Protein AF-A0A917U1Q6-F1 (afdb_monomer_lite)

Secondary structure (DSSP, 8-state):
--------TTS---------TTHHHHHHHHHHHHS-S--SHHHHHHHHHHHHHHHHTT-HHHHHHHHHHHHHHHHS---SSPPPGGGTT--HHHHHHHHHHHHHHHT-HHHHHHHHHHHHHT-S-SSSHHHHHHHHHHHHHHHSSSS--HHHHHHHHHHHHHHHHHT---HHHHHHHHHHHHHTGGGTTSHHHHHHHHHHHHHHH-

InterPro domains:
  IPR011990 Tetratricopeptide-like helical domain superfamily [G3DSA:1.25.40.10] (23-167)
  IPR011990 Tetratricopeptide-like helical domain superfamily [SSF48452] (49-162)
  IPR019734 Tetratricopeptide repeat [PS50005] (93-126)

Sequence (206 aa):
MVKHWGWSANTCAPWSVSWGSAAIPTLAETARATYPATSPKVPVILDLRAAEAYANNRSETDTRRALDNAFDRFSDNRPEHGDPDWSYWINEAQAHAQAGYCYVKLEDWARARDHLRTALRLQADEYTREGALRNALLATTYVQQEQPELDRAIALGDQAVQTLTGQVTSARCIKHVRNLVDTLRPYRRTPAVRRFCQDARDLITT

Structure (mmCIF, N/CA/C/O backbone):
data_AF-A0A917U1Q6-F1
#
_entry.id   AF-A0A917U1Q6-F1
#
loop_
_atom_site.group_PDB
_atom_site.id
_atom_site.type_symbol
_atom_site.label_atom_id
_atom_site.label_alt_id
_atom_site.label_comp_id
_atom_site.label_asym_id
_atom_site.label_entity_id
_atom_site.label_seq_id
_atom_site.pdbx_PDB_ins_code
_atom_site.Cartn_x
_atom_site.Cartn_y
_atom_site.Cartn_z
_atom_site.occupancy
_atom_site.B_iso_or_equiv
_atom_site.auth_seq_id
_atom_site.auth_comp_id
_atom_site.auth_asym_id
_atom_site.auth_atom_id
_atom_site.pdbx_PDB_model_num
ATOM 1 N N . MET A 1 1 ? 38.574 -14.733 -9.948 1.00 29.47 1 MET A N 1
ATOM 2 C CA . MET A 1 1 ? 38.348 -14.921 -8.498 1.00 29.47 1 MET A CA 1
ATOM 3 C C . MET A 1 1 ? 36.990 -14.313 -8.170 1.00 29.47 1 MET A C 1
ATOM 5 O O . MET A 1 1 ? 36.877 -13.106 -8.002 1.00 29.47 1 MET A O 1
ATOM 9 N N . VAL A 1 2 ? 35.940 -15.131 -8.261 1.00 25.39 2 VAL A N 1
ATOM 10 C CA . VAL A 1 2 ? 34.537 -14.710 -8.145 1.00 25.39 2 VAL A CA 1
ATOM 11 C C . VAL A 1 2 ? 34.213 -14.569 -6.660 1.00 25.39 2 VAL A C 1
ATOM 13 O O . VAL A 1 2 ? 34.265 -15.549 -5.921 1.00 25.39 2 VAL A O 1
ATOM 16 N N . LYS A 1 3 ? 33.940 -13.345 -6.198 1.00 23.91 3 LYS A N 1
ATOM 17 C CA . LYS A 1 3 ? 33.444 -13.119 -4.837 1.00 23.91 3 LYS A CA 1
ATOM 18 C C . LYS A 1 3 ? 31.966 -13.504 -4.812 1.00 23.91 3 LYS A C 1
ATOM 20 O O . LYS A 1 3 ? 31.122 -12.741 -5.272 1.00 23.91 3 LYS A O 1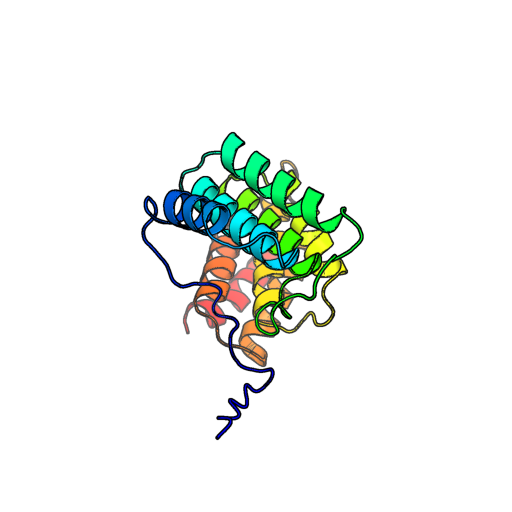
ATOM 25 N N . HIS A 1 4 ? 31.678 -14.700 -4.305 1.00 21.94 4 HIS A N 1
ATOM 26 C CA . HIS A 1 4 ? 30.336 -15.103 -3.903 1.00 21.94 4 HIS A CA 1
ATOM 27 C C . HIS A 1 4 ? 29.860 -14.170 -2.789 1.00 21.94 4 HIS A C 1
ATOM 29 O O . HIS A 1 4 ? 30.324 -14.257 -1.654 1.00 21.94 4 HIS A O 1
ATOM 35 N N . TRP A 1 5 ? 28.938 -13.269 -3.112 1.00 24.38 5 TRP A N 1
ATOM 36 C CA . TRP A 1 5 ? 28.155 -12.582 -2.099 1.00 24.38 5 TRP A CA 1
ATOM 37 C C . TRP A 1 5 ? 26.934 -13.449 -1.801 1.00 24.38 5 TRP A C 1
ATOM 39 O O . TRP A 1 5 ? 25.969 -13.459 -2.560 1.00 24.38 5 TRP A O 1
ATOM 49 N N . GLY A 1 6 ? 27.009 -14.236 -0.730 1.00 22.28 6 GLY A N 1
ATOM 50 C CA . GLY A 1 6 ? 25.857 -14.954 -0.199 1.00 22.28 6 GLY A CA 1
ATOM 51 C C . GLY A 1 6 ? 24.913 -13.969 0.482 1.00 22.28 6 GLY A C 1
ATOM 52 O O . GLY A 1 6 ? 25.152 -13.579 1.621 1.00 22.28 6 GLY A O 1
ATOM 53 N N . TRP A 1 7 ? 23.856 -13.555 -0.214 1.00 25.20 7 TRP A N 1
ATOM 54 C CA . TRP A 1 7 ? 22.758 -12.799 0.385 1.00 25.20 7 TRP A CA 1
ATOM 55 C C . TRP A 1 7 ? 21.682 -13.798 0.810 1.00 25.20 7 TRP A C 1
ATOM 57 O O . TRP A 1 7 ? 21.038 -14.432 -0.022 1.0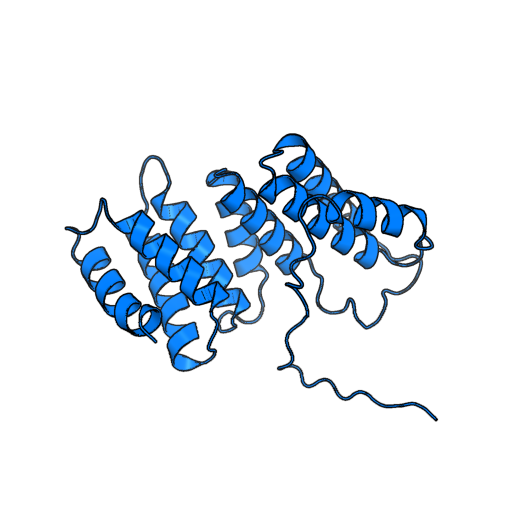0 25.20 7 TRP A O 1
ATOM 67 N N . SER A 1 8 ? 21.537 -13.987 2.123 1.00 23.88 8 SER A N 1
ATOM 68 C CA . SER A 1 8 ? 20.424 -14.741 2.705 1.00 23.88 8 SER A CA 1
ATOM 69 C C . SER A 1 8 ? 19.103 -14.053 2.347 1.00 23.88 8 SER A C 1
ATOM 71 O O . SER A 1 8 ? 19.027 -12.823 2.391 1.00 23.88 8 SER A O 1
ATOM 73 N N . ALA A 1 9 ? 18.057 -14.832 2.061 1.00 31.36 9 ALA A N 1
ATOM 74 C CA . ALA A 1 9 ? 16.698 -14.374 1.743 1.00 31.36 9 ALA A CA 1
ATOM 75 C C . ALA A 1 9 ? 16.044 -13.472 2.823 1.00 31.36 9 ALA A C 1
ATOM 77 O O . ALA A 1 9 ? 14.955 -12.954 2.611 1.00 31.36 9 ALA A O 1
ATOM 78 N N . ASN A 1 10 ? 16.729 -13.237 3.949 1.00 28.98 10 ASN A N 1
ATOM 79 C CA . ASN A 1 10 ? 16.357 -12.311 5.023 1.00 28.98 10 ASN A CA 1
ATOM 80 C C . ASN A 1 10 ? 17.020 -10.920 4.942 1.00 28.98 10 ASN A C 1
ATOM 82 O O . ASN A 1 10 ? 16.910 -10.125 5.877 1.00 28.98 10 ASN A O 1
ATOM 86 N N . THR A 1 11 ? 17.740 -10.603 3.865 1.00 30.22 11 THR A N 1
ATOM 87 C CA . THR A 1 11 ? 18.384 -9.292 3.705 1.00 30.22 11 THR A CA 1
ATOM 88 C C . THR A 1 11 ? 17.474 -8.313 2.968 1.00 30.22 11 THR A C 1
ATOM 90 O O . THR A 1 11 ? 17.068 -8.553 1.836 1.00 30.22 11 THR A O 1
ATOM 93 N N . CYS A 1 12 ? 17.158 -7.198 3.640 1.00 30.69 12 CYS A N 1
ATOM 94 C CA . CYS A 1 12 ? 16.476 -6.025 3.094 1.00 30.69 12 CYS A CA 1
ATOM 95 C C . CYS A 1 12 ? 16.867 -5.767 1.632 1.00 30.69 12 CYS A C 1
ATOM 97 O O . CYS A 1 12 ? 17.991 -5.340 1.359 1.00 30.69 12 CYS A O 1
ATOM 99 N N . ALA A 1 13 ? 15.914 -5.909 0.708 1.00 36.12 13 ALA A N 1
ATOM 100 C CA . ALA A 1 13 ? 16.007 -5.190 -0.553 1.00 36.12 13 ALA A CA 1
ATOM 101 C C . ALA A 1 13 ? 16.132 -3.684 -0.218 1.00 36.12 13 ALA A C 1
ATOM 103 O O . ALA A 1 13 ? 15.380 -3.187 0.627 1.00 36.12 13 ALA A O 1
ATOM 104 N N . PRO A 1 14 ? 17.085 -2.939 -0.803 1.00 36.28 14 PRO A N 1
ATOM 105 C CA . PRO A 1 14 ? 17.369 -1.553 -0.438 1.00 36.28 14 PRO A CA 1
ATOM 106 C C . PRO A 1 14 ? 16.285 -0.620 -0.996 1.00 36.28 14 PRO A C 1
ATOM 108 O O . PRO A 1 14 ? 16.503 0.118 -1.951 1.00 36.28 14 PRO A O 1
ATOM 111 N N . TRP A 1 15 ? 15.073 -0.664 -0.441 1.00 40.47 15 TRP A N 1
ATOM 112 C CA . TRP A 1 15 ? 13.936 0.082 -0.981 1.00 40.47 15 TRP A CA 1
ATOM 113 C C . TRP A 1 15 ? 13.737 1.477 -0.371 1.00 40.47 15 TRP A C 1
ATOM 115 O O . TRP A 1 15 ? 12.828 2.190 -0.801 1.00 40.47 15 TRP A O 1
ATOM 125 N N . SER A 1 16 ? 14.597 1.923 0.551 1.00 38.38 16 SER A N 1
ATOM 126 C CA . SER A 1 16 ? 14.594 3.315 1.019 1.00 38.38 16 SER A CA 1
ATOM 127 C C . SER A 1 16 ? 15.990 3.845 1.344 1.00 38.38 16 SER A C 1
ATOM 129 O O . SER A 1 16 ? 16.375 3.968 2.506 1.00 38.38 16 SER A O 1
ATOM 131 N N . VAL A 1 17 ? 16.727 4.235 0.311 1.00 33.06 17 VAL A N 1
ATOM 132 C CA . VAL A 1 17 ? 17.662 5.348 0.466 1.00 33.06 17 VAL A CA 1
ATOM 133 C C . VAL A 1 17 ? 16.850 6.609 0.161 1.00 33.06 17 VAL A C 1
ATOM 135 O O . VAL A 1 17 ? 16.331 6.769 -0.942 1.00 33.06 17 VAL A O 1
ATOM 138 N N . SER A 1 18 ? 16.639 7.448 1.175 1.00 33.66 18 SER A N 1
ATOM 139 C CA . SER A 1 18 ? 15.991 8.754 1.030 1.00 33.66 18 SER A CA 1
ATOM 140 C C . SER A 1 18 ? 16.948 9.693 0.295 1.00 33.66 18 SER A C 1
ATOM 142 O O . SER A 1 18 ? 17.732 10.393 0.932 1.00 33.66 18 SER A O 1
ATOM 144 N N . TRP A 1 19 ? 16.915 9.697 -1.035 1.00 35.62 19 TRP A N 1
ATOM 145 C CA . TRP A 1 19 ? 17.598 10.719 -1.830 1.00 35.62 19 TRP A CA 1
ATOM 146 C C . TRP A 1 19 ? 16.714 11.974 -1.918 1.00 35.62 19 TRP A C 1
ATOM 148 O O . TRP A 1 19 ? 15.488 11.870 -1.949 1.00 35.62 19 TRP A O 1
ATOM 158 N N . GLY A 1 20 ? 17.324 13.163 -1.907 1.00 29.64 20 GLY A N 1
ATOM 159 C CA . GLY A 1 20 ? 16.616 14.450 -1.870 1.00 29.64 20 GLY A CA 1
ATOM 160 C C . GLY A 1 20 ? 15.561 14.615 -2.977 1.00 29.64 20 GLY A C 1
ATOM 161 O O . GLY A 1 20 ? 15.758 14.195 -4.117 1.00 29.64 20 GLY A O 1
ATOM 162 N N . SER A 1 21 ? 14.445 15.260 -2.633 1.00 43.84 21 SER A N 1
ATOM 163 C CA . SER A 1 21 ? 13.172 15.308 -3.376 1.00 43.84 21 SER A CA 1
ATOM 164 C C . SER A 1 21 ? 13.218 15.920 -4.784 1.00 43.84 21 SER A C 1
ATOM 166 O O . SER A 1 21 ? 12.318 15.654 -5.576 1.00 43.84 21 SER A O 1
ATOM 168 N N . ALA A 1 22 ? 14.253 16.693 -5.127 1.00 42.81 22 ALA A N 1
ATOM 169 C CA . ALA A 1 22 ? 14.431 17.263 -6.468 1.00 42.81 22 ALA A CA 1
ATOM 170 C C . ALA A 1 22 ? 15.372 16.442 -7.369 1.00 42.81 22 ALA A C 1
ATOM 172 O O . ALA A 1 22 ? 15.319 16.571 -8.585 1.00 42.81 22 ALA A O 1
ATOM 173 N N . ALA A 1 23 ? 16.223 15.583 -6.795 1.00 45.62 23 ALA A N 1
ATOM 174 C CA . ALA A 1 23 ? 17.249 14.860 -7.549 1.00 45.62 23 ALA A CA 1
ATOM 175 C C . ALA A 1 23 ? 16.742 13.538 -8.152 1.00 45.62 23 ALA A C 1
ATOM 177 O O . ALA A 1 23 ? 17.320 13.049 -9.118 1.00 45.62 23 ALA A O 1
ATOM 178 N N . ILE A 1 24 ? 15.670 12.946 -7.606 1.00 52.66 24 ILE A N 1
ATOM 179 C CA . ILE A 1 24 ? 15.182 11.624 -8.036 1.00 52.66 24 ILE A CA 1
ATOM 180 C C . ILE A 1 24 ? 14.502 11.630 -9.411 1.00 52.66 24 ILE A C 1
ATOM 182 O O . ILE A 1 24 ? 14.832 10.732 -10.184 1.00 52.66 24 ILE A O 1
ATOM 186 N N . PRO A 1 25 ? 13.601 12.576 -9.759 1.00 54.06 25 PRO A N 1
ATOM 187 C CA . PRO A 1 25 ? 13.007 12.596 -11.096 1.00 54.06 25 PRO A CA 1
ATOM 188 C C . PRO A 1 25 ? 14.100 12.677 -12.161 1.00 54.06 25 PRO A C 1
ATOM 190 O O . PRO A 1 25 ? 14.181 11.813 -13.025 1.00 54.06 25 PRO A O 1
ATOM 193 N N . THR A 1 26 ? 15.047 13.603 -11.983 1.00 60.75 26 THR A N 1
ATOM 194 C CA . THR A 1 26 ? 16.165 13.813 -12.906 1.00 60.75 26 THR A CA 1
ATOM 195 C C . THR A 1 26 ? 17.120 12.623 -12.949 1.00 60.75 26 THR A C 1
ATOM 197 O O . THR A 1 26 ? 17.550 12.242 -14.030 1.00 60.75 26 THR A O 1
ATOM 200 N N . LEU A 1 27 ? 17.447 11.985 -11.818 1.00 60.44 27 LEU A N 1
ATOM 201 C CA . LEU A 1 27 ? 18.303 10.791 -11.799 1.00 60.44 27 LEU A CA 1
ATOM 202 C C . LEU A 1 27 ? 17.616 9.592 -12.461 1.00 60.44 27 LEU A C 1
ATOM 204 O O . LEU A 1 27 ? 18.267 8.859 -13.197 1.00 60.44 27 LEU A O 1
ATOM 208 N N . ALA A 1 28 ? 16.320 9.384 -12.219 1.00 60.81 28 ALA A N 1
ATOM 209 C CA . ALA A 1 28 ? 15.561 8.305 -12.841 1.00 60.81 28 ALA A CA 1
ATOM 210 C C . ALA A 1 28 ? 15.398 8.542 -14.349 1.00 60.81 28 ALA A C 1
ATOM 212 O O . ALA A 1 28 ? 15.598 7.618 -15.129 1.00 60.81 28 ALA A O 1
ATOM 213 N N . GLU A 1 29 ? 15.093 9.771 -14.763 1.00 65.19 29 GLU A N 1
ATOM 214 C CA . GLU A 1 29 ? 15.034 10.191 -16.168 1.00 65.19 29 GLU A CA 1
ATOM 215 C C . GLU A 1 29 ? 16.400 10.037 -16.855 1.00 65.19 29 GLU A C 1
ATOM 217 O O . GLU A 1 29 ? 16.489 9.455 -17.935 1.00 65.19 29 GLU A O 1
ATOM 222 N N . THR A 1 30 ? 17.484 10.458 -16.195 1.00 61.94 30 THR A N 1
ATOM 223 C CA . THR A 1 30 ? 18.858 10.304 -16.702 1.00 61.94 30 THR A CA 1
ATOM 224 C C . THR A 1 30 ? 19.246 8.831 -16.789 1.00 61.94 30 THR A C 1
ATOM 226 O O . THR A 1 30 ? 19.780 8.393 -17.799 1.00 61.94 30 THR A O 1
ATOM 229 N N . ALA A 1 31 ? 18.942 8.025 -15.768 1.00 63.03 31 ALA A N 1
ATOM 230 C CA . ALA A 1 31 ? 19.225 6.594 -15.782 1.00 63.03 31 ALA A CA 1
ATOM 231 C C . ALA A 1 31 ? 18.485 5.881 -16.921 1.00 63.03 31 ALA A C 1
ATOM 233 O O . ALA A 1 31 ? 19.075 5.012 -17.553 1.00 63.03 31 ALA A O 1
ATOM 234 N N . ARG A 1 32 ? 17.245 6.278 -17.244 1.00 64.31 32 ARG A N 1
ATOM 235 C CA . ARG A 1 32 ? 16.526 5.753 -18.420 1.00 64.31 32 ARG A CA 1
ATOM 236 C C . ARG A 1 32 ? 17.218 6.096 -19.731 1.00 64.31 32 ARG A C 1
ATOM 238 O O . ARG A 1 32 ? 17.237 5.258 -20.621 1.00 64.31 32 ARG A O 1
ATOM 245 N N . ALA A 1 33 ? 17.748 7.313 -19.855 1.00 62.47 33 ALA A N 1
ATOM 246 C CA . ALA A 1 33 ? 18.412 7.766 -21.074 1.00 62.47 33 ALA A CA 1
ATOM 247 C C . ALA A 1 33 ? 19.738 7.029 -21.331 1.00 62.47 33 ALA A C 1
ATOM 249 O O . ALA A 1 33 ? 20.143 6.884 -22.482 1.00 62.47 33 ALA A O 1
ATOM 250 N N . THR A 1 34 ? 20.404 6.562 -20.271 1.00 58.38 34 THR A N 1
ATOM 251 C CA . THR A 1 34 ? 21.757 5.988 -20.355 1.00 58.38 34 THR A CA 1
ATOM 252 C C . THR A 1 34 ? 21.793 4.466 -20.209 1.00 58.38 34 THR A C 1
ATOM 254 O O . THR A 1 34 ? 22.810 3.857 -20.542 1.00 58.38 34 THR A O 1
ATOM 257 N N . TYR A 1 35 ? 20.732 3.824 -19.706 1.00 58.28 35 TYR A N 1
ATOM 258 C CA . TYR A 1 35 ? 20.711 2.365 -19.607 1.00 58.28 35 TYR A CA 1
ATOM 259 C C . TYR A 1 35 ? 20.428 1.762 -20.989 1.00 58.28 35 TYR A C 1
ATOM 261 O O . TYR A 1 35 ? 19.392 2.079 -21.579 1.00 58.28 35 TYR A O 1
ATOM 269 N N . PRO A 1 36 ? 21.305 0.894 -21.526 1.00 53.38 36 PRO A N 1
ATOM 270 C CA . PRO A 1 36 ? 20.994 0.177 -22.754 1.00 53.38 36 PRO A CA 1
ATOM 271 C C . PRO A 1 36 ? 19.682 -0.597 -22.565 1.00 53.38 36 PRO A C 1
ATOM 273 O O . PRO A 1 36 ? 19.405 -1.092 -21.469 1.00 53.38 36 PRO A O 1
ATOM 276 N N . ALA A 1 37 ? 18.866 -0.654 -23.623 1.00 54.88 37 ALA A N 1
ATOM 277 C CA . ALA A 1 37 ? 17.496 -1.184 -23.680 1.00 54.88 37 ALA A CA 1
ATOM 278 C C . ALA A 1 37 ? 17.383 -2.712 -23.438 1.00 54.88 37 ALA A C 1
ATOM 280 O O . ALA A 1 37 ? 16.622 -3.412 -24.091 1.00 54.88 37 ALA A O 1
ATOM 281 N N . THR A 1 38 ? 18.179 -3.252 -22.520 1.00 60.12 38 THR A N 1
ATOM 282 C CA . THR A 1 38 ? 18.539 -4.669 -22.421 1.00 60.12 38 THR A CA 1
ATOM 283 C C . THR A 1 38 ? 17.776 -5.408 -21.313 1.00 60.12 38 THR A C 1
ATOM 285 O O . THR A 1 38 ? 17.878 -6.623 -21.235 1.00 60.12 38 THR A O 1
ATOM 288 N N . SER A 1 39 ? 16.987 -4.728 -20.468 1.00 69.12 39 SER A N 1
ATOM 289 C CA . SER A 1 39 ? 16.167 -5.379 -19.426 1.00 69.12 39 SER A CA 1
ATOM 290 C C . SER A 1 39 ? 14.792 -4.725 -19.270 1.00 69.12 39 SER A C 1
ATOM 292 O O . SER A 1 39 ? 14.738 -3.509 -19.075 1.00 69.12 39 SER A O 1
ATOM 294 N N . PRO A 1 40 ? 13.688 -5.498 -19.283 1.00 74.75 40 PRO A N 1
ATOM 295 C CA . PRO A 1 40 ? 12.346 -4.970 -19.032 1.00 74.75 40 PRO A CA 1
ATOM 296 C C . PRO A 1 40 ? 12.121 -4.526 -17.577 1.00 74.75 40 PRO A C 1
ATOM 298 O O . PRO A 1 40 ? 11.388 -3.564 -17.339 1.00 74.75 40 PRO A O 1
ATOM 301 N N . LYS A 1 41 ? 12.774 -5.153 -16.586 1.00 84.19 41 LYS A N 1
ATOM 302 C CA . LYS A 1 41 ? 12.576 -4.810 -15.164 1.00 84.19 41 LYS A CA 1
ATOM 303 C C . LYS A 1 41 ? 13.228 -3.501 -14.731 1.00 84.19 41 LYS A C 1
ATOM 305 O O . LYS A 1 41 ? 12.710 -2.835 -13.834 1.00 84.19 41 LYS A O 1
ATOM 310 N N . VAL A 1 42 ? 14.352 -3.105 -15.327 1.00 85.94 42 VAL A N 1
ATOM 311 C CA . VAL A 1 42 ? 15.058 -1.878 -14.909 1.00 85.94 42 VAL A CA 1
ATOM 312 C C . VAL A 1 42 ? 14.217 -0.615 -15.158 1.00 85.94 42 VAL A C 1
ATOM 314 O O . VAL A 1 42 ? 14.025 0.146 -14.206 1.00 85.94 42 VAL A O 1
ATOM 317 N N . PRO A 1 43 ? 13.648 -0.385 -16.358 1.00 86.38 43 PRO A N 1
ATOM 318 C CA . PRO A 1 43 ? 12.776 0.759 -16.605 1.00 86.38 43 PRO A CA 1
ATOM 319 C C . PRO A 1 43 ? 11.555 0.792 -15.683 1.00 86.38 43 PRO A C 1
ATOM 321 O O . PRO A 1 43 ? 11.241 1.854 -15.156 1.00 86.38 43 PRO A O 1
ATOM 324 N N . VAL A 1 44 ? 10.938 -0.363 -15.396 1.00 89.88 44 VAL A N 1
ATOM 325 C CA . VAL A 1 44 ? 9.840 -0.473 -14.419 1.00 89.88 44 VAL A CA 1
ATOM 326 C C . VAL A 1 44 ? 10.264 0.067 -13.055 1.00 89.88 44 VAL A C 1
ATOM 328 O O . VAL A 1 44 ? 9.572 0.896 -12.469 1.00 89.88 44 VAL A O 1
ATOM 331 N N . ILE A 1 45 ? 11.419 -0.362 -12.541 1.00 90.00 45 ILE A N 1
ATOM 332 C CA . ILE A 1 45 ? 11.922 0.106 -11.242 1.00 90.00 45 ILE A CA 1
ATOM 333 C C . ILE A 1 45 ? 12.122 1.626 -11.262 1.00 90.00 45 ILE A C 1
ATOM 335 O O . ILE A 1 45 ? 11.757 2.302 -10.301 1.00 90.00 45 ILE A O 1
ATOM 339 N N . LEU A 1 46 ? 12.662 2.181 -12.350 1.00 90.38 46 LEU A N 1
ATOM 340 C CA . LEU A 1 46 ? 12.869 3.626 -12.494 1.00 90.38 46 LEU A CA 1
ATOM 341 C C . LEU A 1 46 ? 11.546 4.405 -12.592 1.00 90.38 46 LEU A C 1
ATOM 343 O O . LEU A 1 46 ? 11.433 5.484 -12.009 1.00 90.38 46 LEU A O 1
ATOM 347 N N . ASP A 1 47 ? 10.543 3.874 -13.291 1.00 92.75 47 ASP A N 1
ATOM 348 C CA . ASP A 1 47 ? 9.176 4.408 -13.353 1.00 92.75 47 ASP A CA 1
ATOM 349 C C . ASP A 1 47 ? 8.512 4.442 -11.977 1.00 92.75 47 ASP A C 1
ATOM 351 O O . ASP A 1 47 ? 8.053 5.494 -11.527 1.00 92.75 47 ASP A O 1
ATOM 355 N N . LEU A 1 48 ? 8.598 3.347 -11.232 1.00 94.25 48 LEU A N 1
ATOM 356 C CA . LEU A 1 48 ? 8.075 3.251 -9.874 1.00 94.25 48 LEU A CA 1
ATOM 357 C C . LEU A 1 48 ? 8.755 4.220 -8.886 1.00 94.25 48 LEU A C 1
ATOM 359 O O . LEU A 1 48 ? 8.102 4.752 -7.982 1.00 94.25 48 LEU A O 1
ATOM 363 N N . ARG A 1 49 ? 10.059 4.484 -9.048 1.00 94.06 49 ARG A N 1
ATOM 364 C CA . ARG A 1 49 ? 10.783 5.473 -8.225 1.00 94.06 49 ARG A CA 1
ATOM 365 C C . ARG A 1 49 ? 10.444 6.910 -8.596 1.00 94.06 49 ARG A C 1
ATOM 367 O O . ARG A 1 49 ? 10.284 7.731 -7.693 1.00 94.06 49 ARG A O 1
ATOM 374 N N . ALA A 1 50 ? 10.294 7.204 -9.885 1.00 93.62 50 ALA A N 1
ATOM 375 C CA . ALA A 1 50 ? 9.830 8.510 -10.342 1.00 93.62 50 ALA A CA 1
ATOM 376 C C . ALA A 1 50 ? 8.411 8.796 -9.825 1.00 93.62 50 ALA A C 1
ATOM 378 O O . ALA A 1 50 ? 8.182 9.848 -9.230 1.00 93.62 50 ALA A O 1
ATOM 379 N N . ALA A 1 51 ? 7.496 7.826 -9.933 1.00 96.62 51 ALA A N 1
ATOM 380 C CA . ALA A 1 51 ? 6.134 7.932 -9.413 1.00 96.62 51 ALA A CA 1
ATOM 381 C C . ALA A 1 51 ? 6.101 8.300 -7.922 1.00 96.62 51 ALA A C 1
ATOM 383 O O . ALA A 1 51 ? 5.346 9.189 -7.519 1.00 96.62 51 ALA A O 1
ATOM 384 N N . GLU A 1 52 ? 6.956 7.669 -7.109 1.00 95.31 52 GLU A N 1
ATOM 385 C CA . GLU A 1 52 ? 7.059 7.980 -5.681 1.00 95.31 52 GLU A CA 1
ATOM 386 C C . GLU A 1 52 ? 7.562 9.401 -5.423 1.00 95.31 52 GLU A C 1
ATOM 388 O O . GLU A 1 52 ? 7.060 10.077 -4.521 1.00 95.31 52 GLU A O 1
ATOM 393 N N . ALA A 1 53 ? 8.556 9.846 -6.193 1.00 93.44 53 ALA A N 1
ATOM 394 C CA . ALA A 1 53 ? 9.100 11.193 -6.088 1.00 93.44 53 ALA A CA 1
ATOM 395 C C . ALA A 1 53 ? 8.043 12.247 -6.450 1.00 93.44 53 ALA A C 1
ATOM 397 O O . ALA A 1 53 ? 7.845 13.193 -5.689 1.00 93.44 53 ALA A O 1
ATOM 398 N N . TYR A 1 54 ? 7.301 12.045 -7.541 1.00 95.38 54 TYR A N 1
ATOM 399 C CA . TYR A 1 54 ? 6.181 12.912 -7.908 1.00 95.38 54 TYR A CA 1
ATOM 400 C C . TYR A 1 54 ? 5.075 12.905 -6.843 1.00 95.38 54 TYR A C 1
ATOM 402 O O . TYR A 1 54 ? 4.565 13.969 -6.491 1.00 95.38 54 TYR A O 1
ATOM 410 N N . ALA A 1 55 ? 4.778 11.745 -6.244 1.00 95.81 55 ALA A N 1
ATOM 411 C CA . ALA A 1 55 ? 3.754 11.627 -5.207 1.00 95.81 55 ALA A CA 1
ATOM 412 C C . ALA A 1 55 ? 4.158 12.365 -3.921 1.00 95.81 55 ALA A C 1
ATOM 414 O O . ALA A 1 55 ? 3.323 13.010 -3.288 1.00 95.81 55 ALA A O 1
ATOM 415 N N . ASN A 1 56 ? 5.447 12.336 -3.556 1.00 93.94 56 ASN A N 1
ATOM 416 C CA . ASN A 1 56 ? 5.982 13.148 -2.454 1.00 93.94 56 ASN A CA 1
ATOM 417 C C . ASN A 1 56 ? 5.791 14.653 -2.698 1.00 93.94 56 ASN A C 1
ATOM 419 O O . ASN A 1 56 ? 5.575 15.397 -1.745 1.00 93.94 56 ASN A O 1
ATOM 423 N N . ASN A 1 57 ? 5.837 15.083 -3.961 1.00 93.75 57 ASN A N 1
ATOM 424 C CA . ASN A 1 57 ? 5.633 16.470 -4.377 1.00 93.75 57 ASN A CA 1
ATOM 425 C C . ASN A 1 57 ? 4.161 16.786 -4.712 1.00 93.75 57 ASN A C 1
ATOM 427 O O . ASN A 1 57 ? 3.881 17.860 -5.236 1.00 93.75 57 ASN A O 1
ATOM 431 N N . ARG A 1 58 ? 3.225 15.865 -4.428 1.00 95.25 58 ARG A N 1
ATOM 432 C CA . ARG A 1 58 ? 1.786 15.984 -4.728 1.00 95.25 58 ARG A CA 1
ATOM 433 C C . ARG A 1 58 ? 1.460 16.218 -6.218 1.00 95.25 58 ARG A C 1
ATOM 435 O O . ARG A 1 58 ? 0.392 16.734 -6.532 1.00 95.25 58 ARG A O 1
ATOM 442 N N . SER A 1 59 ? 2.340 15.817 -7.143 1.00 96.25 59 SER A N 1
ATOM 443 C CA . SER A 1 59 ? 2.064 15.899 -8.587 1.00 96.25 59 SER A CA 1
ATOM 444 C C . SER A 1 59 ? 1.286 14.671 -9.066 1.00 96.25 59 SER A C 1
ATOM 446 O O . SER A 1 59 ? 1.871 13.660 -9.455 1.00 96.25 59 SER A O 1
ATOM 448 N N . GLU A 1 60 ? -0.046 14.749 -9.040 1.00 96.00 60 GLU A N 1
ATOM 449 C CA . GLU A 1 60 ? -0.928 13.634 -9.422 1.00 96.00 60 GLU A CA 1
ATOM 450 C C . GLU A 1 60 ? -0.712 13.182 -10.874 1.00 96.00 60 GLU A C 1
ATOM 452 O O . GLU A 1 60 ? -0.555 11.988 -11.144 1.00 96.00 60 GLU A O 1
ATOM 457 N N . THR A 1 61 ? -0.656 14.130 -11.814 1.00 97.12 61 THR A N 1
ATOM 458 C CA . THR A 1 61 ? -0.507 13.834 -13.246 1.00 97.12 61 THR A CA 1
ATOM 459 C C . THR A 1 61 ? 0.801 13.108 -13.545 1.00 97.12 61 THR A C 1
ATOM 461 O O . THR A 1 61 ? 0.798 12.139 -14.306 1.00 97.12 61 THR A O 1
ATOM 464 N N . ASP A 1 62 ? 1.910 13.546 -12.944 1.00 96.19 62 ASP A N 1
ATOM 465 C CA . ASP A 1 62 ? 3.220 12.935 -13.177 1.00 96.19 62 ASP A CA 1
ATOM 466 C C . ASP A 1 62 ? 3.343 11.582 -12.477 1.00 96.19 62 ASP A C 1
ATOM 468 O O . ASP A 1 62 ? 3.880 10.641 -13.063 1.00 96.19 62 ASP A O 1
ATOM 472 N N . THR A 1 63 ? 2.788 11.447 -11.264 1.00 97.94 63 THR A N 1
ATOM 473 C CA . THR A 1 63 ? 2.696 10.151 -10.582 1.00 97.94 63 THR A CA 1
ATOM 474 C C . THR A 1 63 ? 1.940 9.148 -11.435 1.00 97.94 63 THR A C 1
ATOM 476 O O . THR A 1 63 ? 2.467 8.069 -11.691 1.00 97.94 63 THR A O 1
ATOM 479 N N . ARG A 1 64 ? 0.737 9.498 -11.906 1.00 97.44 64 ARG A N 1
ATOM 480 C CA . ARG A 1 64 ? -0.075 8.599 -12.731 1.00 97.44 64 ARG A CA 1
ATOM 481 C C . ARG A 1 64 ? 0.657 8.213 -14.011 1.00 97.44 64 ARG A C 1
ATOM 483 O O . ARG A 1 64 ? 0.796 7.030 -14.273 1.00 97.44 64 ARG A O 1
ATOM 490 N N . ARG A 1 65 ? 1.214 9.185 -14.741 1.00 97.38 65 ARG A N 1
ATOM 491 C CA . ARG A 1 65 ? 1.962 8.914 -15.979 1.00 97.38 65 ARG A CA 1
ATOM 492 C C . ARG A 1 65 ? 3.129 7.950 -15.749 1.00 97.38 65 ARG A C 1
ATOM 494 O O . ARG A 1 65 ? 3.355 7.056 -16.554 1.00 97.38 65 ARG A O 1
ATOM 501 N N . ALA A 1 66 ? 3.879 8.125 -14.661 1.00 95.75 66 ALA A N 1
ATOM 502 C CA . ALA A 1 66 ? 4.977 7.224 -14.323 1.00 95.75 66 ALA A CA 1
ATOM 503 C C . ALA A 1 66 ? 4.486 5.820 -13.921 1.00 95.75 66 ALA A C 1
ATOM 505 O O . ALA A 1 66 ? 5.130 4.835 -14.268 1.00 95.75 66 ALA A O 1
ATOM 506 N N . LEU A 1 67 ? 3.351 5.709 -13.222 1.00 96.94 67 LEU A N 1
ATOM 507 C CA . LEU A 1 67 ? 2.748 4.414 -12.898 1.00 96.94 67 LEU A CA 1
ATOM 508 C C . LEU A 1 67 ? 2.225 3.700 -14.149 1.00 96.94 67 LEU A C 1
ATOM 510 O O . LEU A 1 67 ? 2.537 2.526 -14.319 1.00 96.94 67 LEU A O 1
ATOM 514 N N . ASP A 1 68 ? 1.513 4.400 -15.032 1.00 95.62 68 ASP A N 1
ATOM 515 C CA . ASP A 1 68 ? 1.004 3.850 -16.296 1.00 95.62 68 ASP A CA 1
ATOM 516 C C . ASP A 1 68 ? 2.165 3.275 -17.124 1.00 95.62 68 ASP A C 1
ATOM 518 O O . ASP A 1 68 ? 2.157 2.097 -17.473 1.00 95.62 68 ASP A O 1
ATOM 522 N N . ASN A 1 69 ? 3.252 4.043 -17.282 1.00 93.31 69 ASN A N 1
ATOM 523 C CA . ASN A 1 69 ? 4.471 3.569 -17.942 1.00 93.31 69 ASN A CA 1
ATOM 524 C C . ASN A 1 69 ? 5.060 2.302 -17.293 1.00 93.31 69 ASN A C 1
ATOM 526 O O . ASN A 1 69 ? 5.563 1.431 -18.000 1.00 93.31 69 ASN A O 1
ATOM 530 N N . ALA A 1 70 ? 5.047 2.187 -15.958 1.00 92.69 70 ALA A N 1
ATOM 531 C CA . ALA A 1 70 ? 5.526 0.979 -15.282 1.00 92.69 70 ALA A CA 1
ATOM 532 C C . ALA A 1 70 ? 4.637 -0.238 -15.584 1.00 92.69 70 ALA A C 1
ATOM 534 O O . ALA A 1 70 ? 5.166 -1.327 -15.804 1.00 92.69 70 ALA A O 1
ATOM 535 N N . PHE A 1 71 ? 3.311 -0.072 -15.577 1.00 92.94 71 PHE A N 1
ATOM 536 C CA . PHE A 1 71 ? 2.360 -1.164 -15.810 1.00 92.94 71 PHE A CA 1
ATOM 537 C C . PHE A 1 71 ? 2.298 -1.602 -17.279 1.00 92.94 71 PHE A C 1
ATOM 539 O O . PHE A 1 71 ? 2.242 -2.805 -17.544 1.00 92.94 71 PHE A O 1
ATOM 546 N N . ASP A 1 72 ? 2.406 -0.674 -18.229 1.00 90.06 72 ASP A N 1
ATOM 547 C CA . ASP A 1 72 ? 2.471 -0.999 -19.660 1.00 90.06 72 ASP A CA 1
ATOM 548 C C . ASP A 1 72 ? 3.670 -1.912 -19.959 1.00 90.06 72 ASP A C 1
ATOM 550 O O . ASP A 1 72 ? 3.547 -2.927 -20.643 1.00 90.06 72 ASP A O 1
ATOM 554 N N . ARG A 1 73 ? 4.816 -1.641 -19.325 1.00 85.12 73 ARG A N 1
ATOM 555 C CA . ARG A 1 73 ? 6.038 -2.451 -19.464 1.00 85.12 73 ARG A CA 1
ATOM 556 C C . ARG A 1 73 ? 5.942 -3.853 -18.864 1.00 85.12 73 ARG A C 1
ATOM 558 O O . ARG A 1 73 ? 6.720 -4.717 -19.255 1.00 85.12 73 ARG A O 1
ATOM 565 N N . PHE A 1 74 ? 5.032 -4.094 -17.917 1.00 76.69 74 PHE A N 1
ATOM 566 C CA . PHE A 1 74 ? 4.731 -5.459 -17.468 1.00 76.69 74 PHE A CA 1
ATOM 567 C C . PHE A 1 74 ? 3.871 -6.223 -18.477 1.00 76.69 74 PHE A C 1
ATOM 569 O O . PHE A 1 74 ? 3.954 -7.447 -18.532 1.00 76.69 74 PHE A O 1
ATOM 576 N N . SER A 1 75 ? 3.050 -5.510 -19.251 1.00 70.25 75 SER A N 1
ATOM 577 C CA . SER A 1 75 ? 2.128 -6.094 -20.231 1.00 70.25 75 SER A CA 1
ATOM 578 C C . SER A 1 75 ? 2.829 -6.472 -21.540 1.00 70.25 75 SER A C 1
ATOM 580 O O . SER A 1 75 ? 2.374 -7.379 -22.243 1.00 70.25 75 SER A O 1
ATOM 582 N N . ASP A 1 76 ? 3.960 -5.826 -21.842 1.00 66.81 76 ASP A N 1
ATOM 583 C CA . ASP A 1 76 ? 4.830 -6.176 -22.962 1.00 66.81 76 ASP A CA 1
ATOM 584 C C . ASP A 1 76 ? 5.518 -7.530 -22.720 1.00 66.81 76 ASP A C 1
ATOM 586 O O . ASP A 1 76 ? 6.589 -7.667 -22.122 1.00 66.81 76 ASP A O 1
ATOM 590 N N . ASN A 1 77 ? 4.856 -8.579 -23.206 1.00 53.44 77 ASN A N 1
ATOM 591 C CA . ASN A 1 77 ? 5.347 -9.946 -23.198 1.00 53.44 77 ASN A CA 1
ATOM 592 C C . ASN A 1 77 ? 6.554 -10.083 -24.128 1.00 53.44 77 ASN A C 1
ATOM 594 O O . ASN A 1 77 ? 6.378 -10.360 -25.315 1.00 53.44 77 ASN A O 1
ATOM 598 N N . ARG A 1 78 ? 7.760 -9.958 -23.558 1.00 54.41 78 ARG A N 1
ATOM 599 C CA . ARG A 1 78 ? 8.927 -10.848 -23.749 1.00 54.41 78 ARG A CA 1
ATOM 600 C C . ARG A 1 78 ? 10.225 -10.047 -23.602 1.00 54.41 78 ARG A C 1
ATOM 602 O O . ARG A 1 78 ? 10.485 -9.160 -24.410 1.00 54.41 78 ARG A O 1
ATOM 609 N N . PRO A 1 79 ? 11.085 -10.383 -22.627 1.00 54.25 79 PRO A N 1
ATOM 610 C CA . PRO A 1 79 ? 12.443 -9.871 -22.629 1.00 54.25 79 PRO A CA 1
ATOM 611 C C . PRO A 1 79 ? 13.132 -10.365 -23.907 1.00 54.25 79 PRO A C 1
ATOM 613 O O . PRO A 1 79 ? 13.262 -11.574 -24.107 1.00 54.25 79 PRO A O 1
ATOM 616 N N . GLU A 1 80 ? 13.575 -9.458 -24.779 1.00 53.72 80 GLU A N 1
ATOM 617 C CA . GLU A 1 80 ? 14.519 -9.828 -25.841 1.00 53.72 80 GLU A CA 1
ATOM 618 C C . GLU A 1 80 ? 15.828 -10.344 -25.214 1.00 53.72 80 GLU A C 1
ATOM 620 O O . GLU A 1 80 ? 16.459 -11.259 -25.746 1.00 53.72 80 GLU A O 1
ATOM 625 N N . HIS A 1 81 ? 16.178 -9.830 -24.025 1.00 59.03 81 HIS A N 1
ATOM 626 C CA . HIS A 1 81 ? 17.349 -10.180 -23.219 1.00 59.03 81 HIS A CA 1
ATOM 627 C C . HIS A 1 81 ? 17.000 -10.289 -21.720 1.00 59.03 81 HIS A C 1
ATOM 629 O O . HIS A 1 81 ? 16.027 -9.700 -21.256 1.00 59.03 81 HIS A O 1
ATOM 635 N N . GLY A 1 82 ? 17.769 -11.087 -20.970 1.00 65.19 82 GLY A N 1
ATOM 636 C CA . GLY A 1 82 ? 17.482 -11.423 -19.570 1.00 65.19 82 GLY A CA 1
ATOM 637 C C . GLY A 1 82 ? 17.638 -10.253 -18.592 1.00 65.19 82 GLY A C 1
ATOM 638 O O . GLY A 1 82 ? 18.490 -9.383 -18.761 1.00 65.19 82 GLY A O 1
ATOM 639 N N . ASP A 1 83 ? 16.825 -10.261 -17.537 1.00 75.12 83 ASP A N 1
ATOM 640 C CA . ASP A 1 83 ? 16.901 -9.279 -16.460 1.00 75.12 83 ASP A CA 1
ATOM 641 C C . ASP A 1 83 ? 18.159 -9.464 -15.589 1.00 75.12 83 ASP A C 1
ATOM 643 O O . ASP A 1 83 ? 18.566 -10.601 -15.341 1.00 75.12 83 ASP A O 1
ATOM 647 N N . PRO A 1 84 ? 18.762 -8.382 -15.057 1.00 80.69 84 PRO A N 1
ATOM 648 C CA . PRO A 1 84 ? 19.863 -8.496 -14.111 1.00 80.69 84 PRO A CA 1
ATOM 649 C C . PRO A 1 84 ? 19.437 -9.257 -12.856 1.00 80.69 84 PRO A C 1
ATOM 651 O O . PRO A 1 84 ? 18.363 -8.980 -12.316 1.00 80.69 84 PRO A O 1
ATOM 654 N N . ASP A 1 85 ? 20.314 -10.110 -12.319 1.00 78.94 85 ASP A N 1
ATOM 655 C CA . ASP A 1 85 ? 20.019 -10.928 -11.132 1.00 78.94 85 ASP A CA 1
ATOM 656 C C . ASP A 1 85 ? 19.473 -10.103 -9.967 1.00 78.94 85 ASP A C 1
ATOM 658 O O . ASP A 1 85 ? 18.510 -10.499 -9.323 1.00 78.94 85 ASP A O 1
ATOM 662 N N . TRP A 1 86 ? 20.022 -8.908 -9.724 1.00 83.81 86 TRP A N 1
ATOM 663 C CA . TRP A 1 86 ? 19.597 -8.032 -8.628 1.00 83.81 86 TRP A CA 1
ATOM 664 C C . TRP A 1 86 ? 18.137 -7.559 -8.736 1.00 83.81 86 TRP A C 1
ATOM 666 O O . TRP A 1 86 ? 17.578 -7.092 -7.745 1.00 83.81 86 TRP A O 1
ATOM 676 N N . SER A 1 87 ? 17.510 -7.669 -9.910 1.00 84.19 87 SER A N 1
ATOM 677 C CA . SER A 1 87 ? 16.114 -7.285 -10.153 1.00 84.19 87 SER A CA 1
ATOM 678 C C . SER A 1 87 ? 15.114 -8.414 -9.858 1.00 84.19 87 SER A C 1
ATOM 680 O O . SER A 1 87 ? 13.917 -8.263 -10.100 1.00 84.19 87 SER A O 1
ATOM 682 N N . TYR A 1 88 ? 15.562 -9.542 -9.293 1.00 81.69 88 TYR A N 1
ATOM 683 C CA . TYR A 1 88 ? 14.702 -10.688 -8.966 1.00 81.69 88 TYR A CA 1
ATOM 684 C C . TYR A 1 88 ? 13.459 -10.317 -8.137 1.00 81.69 88 TYR A C 1
ATOM 686 O O . TYR A 1 88 ? 12.410 -10.941 -8.282 1.00 81.69 88 TYR A O 1
ATOM 694 N N . TRP A 1 89 ? 13.565 -9.292 -7.286 1.00 83.69 89 TRP A N 1
ATOM 695 C CA . TRP A 1 89 ? 12.516 -8.882 -6.356 1.00 83.69 89 TRP A CA 1
ATOM 696 C C . TRP A 1 89 ? 11.362 -8.121 -7.016 1.00 83.69 89 TRP A C 1
ATOM 698 O O . TRP A 1 89 ? 10.268 -8.113 -6.452 1.00 83.69 89 TRP A O 1
ATOM 708 N N . ILE A 1 90 ? 11.574 -7.456 -8.164 1.00 89.19 90 ILE A N 1
ATOM 709 C CA . ILE A 1 90 ? 10.495 -6.701 -8.809 1.00 89.19 90 ILE A CA 1
ATOM 710 C C . ILE A 1 90 ? 9.588 -7.659 -9.585 1.00 89.19 90 ILE A C 1
ATOM 712 O O . ILE A 1 90 ? 10.032 -8.472 -10.405 1.00 89.19 90 ILE A O 1
ATOM 716 N N . ASN A 1 91 ? 8.298 -7.554 -9.289 1.00 88.62 91 ASN A N 1
ATOM 717 C CA . ASN A 1 91 ? 7.205 -8.288 -9.905 1.00 88.62 91 ASN A CA 1
ATOM 718 C C . ASN A 1 91 ? 5.924 -7.439 -9.839 1.00 88.62 91 ASN A C 1
ATOM 720 O O . ASN A 1 91 ? 5.918 -6.344 -9.267 1.00 88.62 91 ASN A O 1
ATOM 724 N N . GLU A 1 92 ? 4.838 -7.962 -10.397 1.00 91.19 92 GLU A N 1
ATOM 725 C CA . GLU A 1 92 ? 3.538 -7.291 -10.432 1.00 91.19 92 GLU A CA 1
ATOM 726 C C . GLU A 1 92 ? 3.020 -6.941 -9.021 1.00 91.19 92 GLU A C 1
ATOM 728 O O . GLU A 1 92 ? 2.569 -5.820 -8.782 1.00 91.19 92 GLU A O 1
ATOM 733 N N . ALA A 1 93 ? 3.184 -7.837 -8.038 1.00 91.56 93 ALA A N 1
ATOM 734 C CA . ALA A 1 93 ? 2.783 -7.577 -6.652 1.00 91.56 93 ALA A CA 1
ATOM 735 C C . ALA A 1 93 ? 3.497 -6.346 -6.062 1.00 91.56 93 ALA A C 1
ATOM 737 O O . ALA A 1 93 ? 2.874 -5.515 -5.398 1.00 91.56 93 ALA A O 1
ATOM 738 N N . GLN A 1 94 ? 4.802 -6.207 -6.315 1.00 92.12 94 GLN A N 1
ATOM 739 C CA . GLN A 1 94 ? 5.584 -5.054 -5.865 1.00 92.12 94 GLN A CA 1
ATOM 740 C C . GLN A 1 94 ? 5.208 -3.766 -6.600 1.00 92.12 94 GLN A C 1
ATOM 742 O O . GLN A 1 94 ? 5.166 -2.702 -5.980 1.00 92.12 94 GLN A O 1
ATOM 747 N N . ALA A 1 95 ? 4.889 -3.850 -7.892 1.00 94.62 95 ALA A N 1
ATOM 748 C CA . ALA A 1 95 ? 4.426 -2.704 -8.667 1.00 94.62 95 ALA A CA 1
ATOM 749 C C . ALA A 1 95 ? 3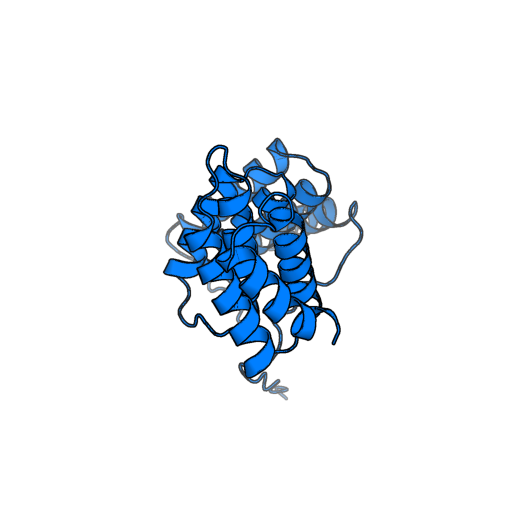.092 -2.166 -8.135 1.00 94.62 95 ALA A C 1
ATOM 751 O O . ALA A 1 95 ? 2.975 -0.974 -7.847 1.00 94.62 95 ALA A O 1
ATOM 752 N N . HIS A 1 96 ? 2.121 -3.051 -7.883 1.00 97.44 96 HIS A N 1
ATOM 753 C CA . HIS A 1 96 ? 0.868 -2.680 -7.227 1.00 97.44 96 HIS A CA 1
ATOM 754 C C . HIS A 1 96 ? 1.091 -2.127 -5.816 1.00 97.44 96 HIS A C 1
ATOM 756 O O . HIS A 1 96 ? 0.481 -1.122 -5.458 1.00 97.44 96 HIS A O 1
ATOM 762 N N . ALA A 1 97 ? 1.987 -2.714 -5.018 1.00 95.81 97 ALA A N 1
ATOM 763 C CA . ALA A 1 97 ? 2.274 -2.197 -3.679 1.00 95.81 97 ALA A CA 1
ATOM 764 C C . ALA A 1 97 ? 2.805 -0.755 -3.731 1.00 95.81 97 ALA A C 1
ATOM 766 O O . ALA A 1 97 ? 2.373 0.102 -2.955 1.00 95.81 97 ALA A O 1
ATOM 767 N N . GLN A 1 98 ? 3.708 -0.474 -4.672 1.00 96.69 98 GLN A N 1
ATOM 768 C CA . GLN A 1 98 ? 4.281 0.851 -4.858 1.00 96.69 98 GLN A CA 1
ATOM 769 C C . GLN A 1 98 ? 3.254 1.860 -5.391 1.00 96.69 98 GLN A C 1
ATOM 771 O O . GLN A 1 98 ? 3.190 2.981 -4.884 1.00 96.69 98 GLN A O 1
ATOM 776 N N . ALA A 1 99 ? 2.427 1.469 -6.363 1.00 98.31 99 ALA A N 1
ATOM 777 C CA . ALA A 1 99 ? 1.333 2.295 -6.871 1.00 98.31 99 ALA A CA 1
ATOM 778 C C . ALA A 1 99 ? 0.351 2.662 -5.751 1.00 98.31 99 ALA A C 1
ATOM 780 O O . ALA A 1 99 ? 0.058 3.837 -5.530 1.00 98.31 99 ALA A O 1
ATOM 781 N N . GLY A 1 100 ? -0.067 1.667 -4.964 1.00 98.12 100 GLY A N 1
ATOM 782 C CA . GLY A 1 100 ? -0.925 1.863 -3.802 1.00 98.12 100 GLY A CA 1
ATOM 783 C C . GLY A 1 100 ? -0.328 2.839 -2.788 1.00 98.12 100 GLY A C 1
ATOM 784 O O . GLY A 1 100 ? -1.014 3.737 -2.306 1.00 98.12 100 GLY A O 1
ATOM 785 N N . TYR A 1 101 ? 0.975 2.728 -2.518 1.00 97.62 101 TYR A N 1
ATOM 786 C CA . TYR A 1 101 ? 1.680 3.657 -1.637 1.00 97.62 101 TYR A CA 1
ATOM 787 C C . TYR A 1 101 ? 1.735 5.089 -2.192 1.00 97.62 101 TYR A C 1
ATOM 789 O O . TYR A 1 101 ? 1.557 6.042 -1.432 1.00 97.62 101 TYR A O 1
ATOM 797 N N . CYS A 1 102 ? 1.942 5.259 -3.501 1.00 98.12 102 CYS A N 1
ATOM 798 C CA . CYS A 1 102 ? 1.900 6.572 -4.149 1.00 98.12 102 CYS A CA 1
ATOM 799 C C . CYS A 1 102 ? 0.511 7.209 -4.021 1.00 98.12 102 CYS A C 1
ATOM 801 O O . CYS A 1 102 ? 0.411 8.366 -3.620 1.00 98.12 102 CYS A O 1
ATOM 803 N N . TYR A 1 103 ? -0.558 6.448 -4.261 1.00 98.50 103 TYR A N 1
ATOM 804 C CA . TYR A 1 103 ? -1.924 6.952 -4.123 1.00 98.50 103 TYR A CA 1
ATOM 805 C C . TYR A 1 103 ? -2.321 7.246 -2.671 1.00 98.50 103 TYR A C 1
ATOM 807 O O . TYR A 1 103 ? -3.005 8.236 -2.435 1.00 98.50 103 TYR A O 1
ATOM 815 N N . VAL A 1 104 ? -1.814 6.497 -1.679 1.00 97.19 104 VAL A N 1
ATOM 816 C CA . VAL A 1 104 ? -1.958 6.878 -0.258 1.00 97.19 104 VAL A CA 1
ATOM 817 C C . VAL A 1 104 ? -1.343 8.255 0.010 1.00 97.19 104 VAL A C 1
ATOM 819 O O . VAL A 1 104 ? -1.940 9.057 0.721 1.00 97.19 104 VAL A O 1
ATOM 822 N N . LYS A 1 105 ? -0.167 8.559 -0.558 1.00 95.69 105 LYS A N 1
ATOM 823 C CA . LYS A 1 105 ? 0.464 9.885 -0.404 1.00 95.69 105 LYS A CA 1
ATOM 824 C C . LYS A 1 105 ? -0.301 10.995 -1.114 1.00 95.69 105 LYS A C 1
ATOM 826 O O . LYS A 1 105 ? -0.225 12.136 -0.679 1.00 95.69 105 LYS A O 1
ATOM 831 N N . LEU A 1 106 ? -0.989 10.673 -2.205 1.00 97.19 106 LEU A N 1
ATOM 832 C CA . LEU A 1 106 ? -1.856 11.601 -2.929 1.00 97.19 106 LEU A CA 1
ATOM 833 C C . LEU A 1 106 ? -3.253 11.719 -2.308 1.00 97.19 106 LEU A C 1
ATOM 835 O O . LEU A 1 106 ? -4.004 12.589 -2.723 1.00 97.19 106 LEU A O 1
ATOM 839 N N . GLU A 1 107 ? -3.573 10.895 -1.306 1.00 96.69 107 GLU A N 1
ATOM 840 C CA . GLU A 1 107 ? -4.901 10.809 -0.679 1.00 96.69 107 GLU A CA 1
ATOM 841 C C . GLU A 1 107 ? -6.006 10.364 -1.657 1.00 96.69 107 GLU A C 1
ATOM 843 O O . GLU A 1 107 ? -7.195 10.540 -1.404 1.00 96.69 107 GLU A O 1
ATOM 848 N N . ASP A 1 108 ? -5.623 9.693 -2.749 1.00 97.56 108 ASP A N 1
ATOM 849 C CA . ASP A 1 108 ? -6.548 8.974 -3.626 1.00 97.56 108 ASP A CA 1
ATOM 850 C C . ASP A 1 108 ? -6.819 7.585 -3.036 1.00 97.56 108 ASP A C 1
ATOM 852 O O . ASP A 1 108 ? -6.212 6.569 -3.393 1.00 97.56 108 ASP A O 1
ATOM 856 N N . TRP A 1 109 ? -7.720 7.552 -2.056 1.00 97.62 109 TRP A N 1
ATOM 857 C CA . TRP A 1 109 ? -8.004 6.355 -1.266 1.00 97.62 109 TRP A CA 1
ATOM 858 C C . TRP A 1 109 ? -8.603 5.212 -2.084 1.00 97.62 109 TRP A C 1
ATOM 860 O O . TRP A 1 109 ? -8.401 4.048 -1.735 1.00 97.62 109 TRP A O 1
ATOM 870 N N . ALA A 1 110 ? -9.339 5.524 -3.153 1.00 97.38 110 ALA A N 1
ATOM 871 C CA . ALA A 1 110 ? -9.964 4.523 -4.007 1.00 97.38 110 ALA A CA 1
ATOM 872 C C . ALA A 1 110 ? -8.905 3.776 -4.825 1.00 97.38 110 ALA A C 1
ATOM 874 O O . ALA A 1 110 ? -8.780 2.558 -4.682 1.00 97.38 110 ALA A O 1
ATOM 875 N N . ARG A 1 111 ? -8.064 4.500 -5.580 1.00 98.06 111 ARG A N 1
ATOM 876 C CA . ARG A 1 111 ? -6.982 3.866 -6.353 1.00 98.06 111 ARG A CA 1
ATOM 877 C C . ARG A 1 111 ? -5.961 3.194 -5.444 1.00 98.06 111 ARG A C 1
ATOM 879 O O . ARG A 1 111 ? -5.516 2.082 -5.732 1.00 98.06 111 ARG A O 1
ATOM 886 N N . ALA A 1 112 ? -5.634 3.818 -4.310 1.00 98.38 112 ALA A N 1
ATOM 887 C CA . ALA A 1 112 ? -4.761 3.213 -3.311 1.00 98.38 112 ALA A CA 1
ATOM 888 C C . ALA A 1 112 ? -5.272 1.838 -2.867 1.00 98.38 112 ALA A C 1
ATOM 890 O O . ALA A 1 112 ? -4.512 0.868 -2.854 1.00 98.38 112 ALA A O 1
ATOM 891 N N . ARG A 1 113 ? -6.565 1.744 -2.538 1.00 98.12 113 ARG A N 1
ATOM 892 C CA . ARG A 1 113 ? -7.201 0.506 -2.085 1.00 98.12 113 ARG A CA 1
ATOM 893 C C . ARG A 1 113 ? -7.145 -0.584 -3.148 1.00 98.12 113 ARG A C 1
ATOM 895 O O . ARG A 1 113 ? -6.786 -1.715 -2.822 1.00 98.12 113 ARG A O 1
ATOM 902 N N . ASP A 1 114 ? -7.462 -0.262 -4.396 1.00 98.25 114 ASP A N 1
ATOM 903 C CA . ASP A 1 114 ? -7.487 -1.246 -5.483 1.00 98.25 114 ASP A CA 1
ATOM 904 C C . ASP A 1 114 ? -6.097 -1.833 -5.755 1.00 98.25 114 ASP A C 1
ATOM 906 O O . ASP A 1 114 ? -5.928 -3.057 -5.835 1.00 98.25 114 ASP A O 1
ATOM 910 N N . HIS A 1 115 ? -5.071 -0.979 -5.792 1.00 98.38 115 HIS A N 1
ATOM 911 C CA . HIS A 1 115 ? -3.691 -1.429 -5.936 1.00 98.38 115 HIS A CA 1
ATOM 912 C C . HIS A 1 115 ? -3.216 -2.236 -4.718 1.00 98.38 115 HIS A C 1
ATOM 914 O O . HIS A 1 115 ? -2.651 -3.312 -4.894 1.00 98.38 115 HIS A O 1
ATOM 920 N N . LEU A 1 116 ? -3.481 -1.791 -3.486 1.00 98.00 116 LEU A N 1
ATOM 921 C CA . LEU A 1 116 ? -3.047 -2.509 -2.279 1.00 98.00 116 LEU A CA 1
ATOM 922 C C . LEU A 1 116 ? -3.732 -3.874 -2.125 1.00 98.00 116 LEU A C 1
ATOM 924 O O . LEU A 1 116 ? -3.073 -4.846 -1.757 1.00 98.00 116 LEU A O 1
ATOM 928 N N . ARG A 1 117 ? -5.025 -3.985 -2.462 1.00 97.69 117 ARG A N 1
ATOM 929 C CA . ARG A 1 117 ? -5.735 -5.277 -2.502 1.00 97.69 117 ARG A CA 1
ATOM 930 C C . ARG A 1 117 ? -5.112 -6.223 -3.518 1.00 97.69 117 ARG A C 1
ATOM 932 O O . ARG A 1 117 ? -4.920 -7.400 -3.222 1.00 97.69 117 ARG A O 1
ATOM 939 N N . THR A 1 118 ? -4.786 -5.710 -4.701 1.00 97.12 118 THR A N 1
ATOM 940 C CA . THR A 1 118 ? -4.145 -6.507 -5.752 1.00 97.12 118 THR A CA 1
ATOM 941 C C . THR A 1 118 ? -2.753 -6.965 -5.320 1.00 97.12 118 THR A C 1
ATOM 943 O O . THR A 1 118 ? -2.432 -8.141 -5.460 1.00 97.12 118 THR A O 1
ATOM 946 N N . ALA A 1 119 ? -1.966 -6.077 -4.707 1.00 95.19 119 ALA A N 1
ATOM 947 C CA . ALA A 1 119 ? -0.641 -6.397 -4.187 1.00 95.19 119 ALA A CA 1
ATOM 948 C C . ALA A 1 119 ? -0.668 -7.514 -3.135 1.00 95.19 119 ALA A C 1
ATOM 950 O O . ALA A 1 119 ? 0.160 -8.417 -3.202 1.00 95.19 119 ALA A O 1
ATOM 951 N N . LEU A 1 120 ? -1.613 -7.461 -2.187 1.00 93.88 120 LEU A N 1
ATOM 952 C CA . LEU A 1 120 ? -1.782 -8.504 -1.169 1.00 93.88 120 LEU A CA 1
ATOM 953 C C . LEU A 1 120 ? -2.237 -9.829 -1.785 1.00 93.88 120 LEU A C 1
ATOM 955 O O . LEU A 1 120 ? -1.689 -10.868 -1.449 1.00 93.88 120 LEU A O 1
ATOM 959 N N . ARG A 1 121 ? -3.170 -9.804 -2.745 1.00 94.44 121 ARG A N 1
ATOM 960 C CA . ARG A 1 121 ? -3.626 -11.021 -3.440 1.00 94.44 121 ARG A CA 1
ATOM 961 C C . ARG A 1 121 ? -2.502 -11.723 -4.213 1.00 94.44 121 ARG A C 1
ATOM 963 O O . ARG A 1 121 ? -2.517 -12.941 -4.329 1.00 94.44 121 ARG A O 1
ATOM 970 N N . LEU A 1 122 ? -1.572 -10.958 -4.784 1.00 91.31 122 LEU A N 1
ATOM 971 C CA . LEU A 1 122 ? -0.431 -11.483 -5.545 1.00 91.31 122 LEU A CA 1
ATOM 972 C C . LEU A 1 122 ? 0.777 -11.832 -4.658 1.00 91.31 122 LEU A C 1
ATOM 974 O O . LEU A 1 122 ? 1.777 -12.357 -5.150 1.00 91.31 122 LEU A O 1
ATOM 978 N N . GLN A 1 123 ? 0.733 -11.498 -3.369 1.00 84.31 123 GLN A N 1
ATOM 979 C CA . GLN A 1 123 ? 1.824 -11.746 -2.439 1.00 84.31 123 GLN A CA 1
ATOM 980 C C . GLN A 1 123 ? 1.823 -13.212 -1.992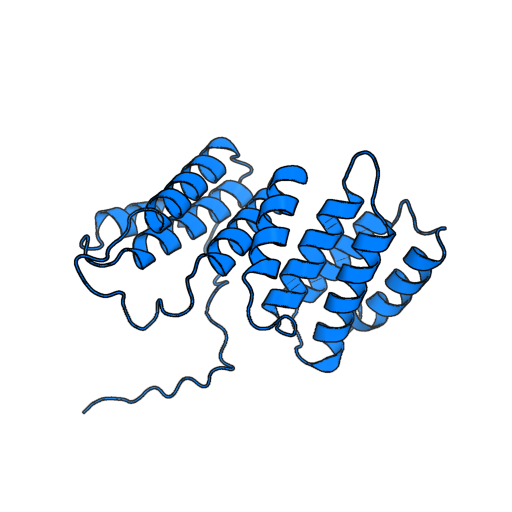 1.00 84.31 123 GLN A C 1
ATOM 982 O O . GLN A 1 123 ? 0.796 -13.746 -1.597 1.00 84.31 123 GLN A O 1
ATOM 987 N N . ALA A 1 124 ? 2.992 -13.854 -2.038 1.00 75.62 124 ALA A N 1
ATOM 988 C CA . ALA A 1 124 ? 3.128 -15.262 -1.661 1.00 75.62 124 ALA A CA 1
ATOM 989 C C . ALA A 1 124 ? 3.189 -15.490 -0.138 1.00 75.62 124 ALA A C 1
ATOM 991 O O . ALA A 1 124 ? 2.755 -16.536 0.331 1.00 75.62 124 ALA A O 1
ATOM 992 N N . ASP A 1 125 ? 3.733 -14.533 0.623 1.00 78.19 125 ASP A N 1
ATOM 993 C CA . ASP A 1 125 ? 3.870 -14.616 2.083 1.00 78.19 125 ASP A CA 1
ATOM 994 C C . ASP A 1 125 ? 3.358 -13.338 2.753 1.00 78.19 125 ASP A C 1
ATOM 996 O O . ASP A 1 125 ? 3.928 -12.256 2.578 1.00 78.19 125 ASP A O 1
ATOM 1000 N N . GLU A 1 126 ? 2.277 -13.467 3.516 1.00 68.56 126 GLU A N 1
ATOM 1001 C CA . GLU A 1 126 ? 1.593 -12.367 4.195 1.00 68.56 126 GLU A CA 1
ATOM 1002 C C . GLU A 1 126 ? 2.335 -11.882 5.452 1.00 68.56 126 GLU A C 1
ATOM 1004 O O . GLU A 1 126 ? 2.199 -10.713 5.821 1.00 68.56 126 GLU A O 1
ATOM 1009 N N . TYR A 1 127 ? 3.179 -12.717 6.070 1.00 78.25 127 TYR A N 1
ATOM 1010 C CA . TYR A 1 127 ? 3.832 -12.423 7.352 1.00 78.25 127 TYR A CA 1
ATOM 1011 C C . TYR A 1 127 ? 5.218 -11.780 7.197 1.00 78.25 127 TYR A C 1
ATOM 1013 O O . TYR A 1 127 ? 6.145 -11.983 7.975 1.00 78.25 127 TYR A O 1
ATOM 1021 N N . THR A 1 128 ? 5.358 -10.928 6.189 1.00 87.62 128 THR A N 1
ATOM 1022 C CA . THR A 1 128 ? 6.575 -10.142 5.964 1.00 87.62 128 THR A CA 1
ATOM 1023 C C . THR A 1 128 ? 6.405 -8.714 6.472 1.00 87.62 128 THR A C 1
ATOM 1025 O O . THR A 1 128 ? 5.294 -8.202 6.630 1.00 87.62 128 THR A O 1
ATOM 1028 N N . ARG A 1 129 ? 7.523 -8.007 6.669 1.00 87.62 129 ARG A N 1
ATOM 1029 C CA . ARG A 1 129 ? 7.511 -6.566 6.978 1.00 87.62 129 ARG A CA 1
ATOM 1030 C C . ARG A 1 129 ? 6.734 -5.784 5.915 1.00 87.62 129 ARG A C 1
ATOM 1032 O O . ARG A 1 129 ? 5.974 -4.871 6.232 1.00 87.62 129 ARG A O 1
ATOM 1039 N N . GLU A 1 130 ? 6.927 -6.145 4.655 1.00 88.19 130 GLU A N 1
ATOM 1040 C CA . GLU A 1 130 ? 6.247 -5.578 3.499 1.00 88.19 130 GLU A CA 1
ATOM 1041 C C . GLU A 1 130 ? 4.741 -5.875 3.535 1.00 88.19 130 GLU A C 1
ATOM 1043 O O . GLU A 1 130 ? 3.948 -4.971 3.271 1.00 88.19 130 GLU A O 1
ATOM 1048 N N . GLY A 1 131 ? 4.342 -7.092 3.920 1.00 91.00 131 GLY A N 1
ATOM 1049 C CA . GLY A 1 131 ? 2.943 -7.457 4.169 1.00 91.00 131 GLY A CA 1
ATOM 1050 C C . GLY A 1 131 ? 2.307 -6.598 5.263 1.00 91.00 131 GLY A C 1
ATOM 1051 O O . GLY A 1 131 ? 1.269 -5.976 5.037 1.00 91.00 131 GLY A O 1
ATOM 1052 N N . ALA A 1 132 ? 2.983 -6.446 6.406 1.00 93.12 132 ALA A N 1
ATOM 1053 C CA . ALA A 1 132 ? 2.518 -5.596 7.503 1.00 93.12 132 ALA A CA 1
ATOM 1054 C C . ALA A 1 132 ? 2.336 -4.129 7.075 1.00 93.12 132 ALA A C 1
ATOM 1056 O O . ALA A 1 132 ? 1.328 -3.499 7.402 1.00 93.12 132 ALA A O 1
ATOM 1057 N N . LEU A 1 133 ? 3.280 -3.587 6.296 1.00 93.31 133 LEU A N 1
ATOM 1058 C CA . LEU A 1 133 ? 3.162 -2.244 5.728 1.00 93.31 133 LEU A CA 1
ATOM 1059 C C . LEU A 1 133 ? 1.927 -2.122 4.824 1.00 93.31 133 LEU A C 1
ATOM 1061 O O . LEU A 1 133 ? 1.155 -1.175 4.970 1.00 93.31 133 LEU A O 1
ATOM 1065 N N . ARG A 1 134 ? 1.733 -3.066 3.897 1.00 94.88 134 ARG A N 1
ATOM 1066 C CA . ARG A 1 134 ? 0.600 -3.067 2.956 1.00 94.88 134 ARG A CA 1
ATOM 1067 C C . ARG A 1 134 ? -0.737 -3.171 3.684 1.00 94.88 134 ARG A C 1
ATOM 1069 O O . ARG A 1 134 ? -1.650 -2.425 3.344 1.00 94.88 134 ARG A O 1
ATOM 1076 N N . ASN A 1 135 ? -0.823 -4.008 4.717 1.00 96.81 135 ASN A N 1
ATOM 1077 C CA . ASN A 1 135 ? -2.006 -4.133 5.567 1.00 96.81 135 ASN A CA 1
ATOM 1078 C C . ASN A 1 135 ? -2.335 -2.820 6.290 1.00 96.81 135 ASN A C 1
ATOM 1080 O O . ASN A 1 135 ? -3.471 -2.357 6.215 1.00 96.81 135 ASN A O 1
ATOM 1084 N N . ALA A 1 136 ? -1.349 -2.158 6.908 1.00 97.25 136 ALA A N 1
ATOM 1085 C CA . ALA A 1 136 ? -1.566 -0.869 7.576 1.00 97.25 136 ALA A CA 1
ATOM 1086 C C . ALA A 1 136 ? -2.007 0.241 6.598 1.00 97.25 136 ALA A C 1
ATOM 1088 O O . ALA A 1 136 ? -2.893 1.047 6.905 1.00 97.25 136 ALA A O 1
ATOM 1089 N N . LEU A 1 137 ? -1.421 0.273 5.396 1.00 97.88 137 LEU A N 1
ATOM 1090 C CA . LEU A 1 137 ? -1.830 1.195 4.334 1.00 97.88 137 LEU A CA 1
ATOM 1091 C C . LEU A 1 137 ? -3.262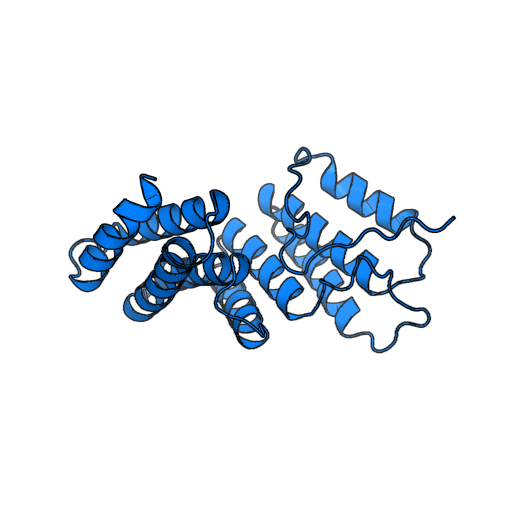 0.903 3.870 1.00 97.88 137 LEU A C 1
ATOM 1093 O O . LEU A 1 137 ? -4.082 1.817 3.822 1.00 97.88 137 LEU A O 1
ATOM 1097 N N . LEU A 1 138 ? -3.587 -0.361 3.584 1.00 98.44 138 LEU A N 1
ATOM 1098 C CA . LEU A 1 138 ? -4.908 -0.765 3.104 1.00 98.44 138 LEU A CA 1
ATOM 1099 C C . LEU A 1 138 ? -5.986 -0.494 4.157 1.00 98.44 138 LEU A C 1
ATOM 1101 O O . LEU A 1 138 ? -7.035 0.055 3.823 1.00 98.44 138 LEU A O 1
ATOM 1105 N N . ALA A 1 139 ? -5.708 -0.793 5.426 1.00 98.50 139 ALA A N 1
ATOM 1106 C CA . ALA A 1 139 ? -6.573 -0.452 6.548 1.00 98.50 139 ALA A CA 1
ATOM 1107 C C . ALA A 1 139 ? -6.911 1.043 6.557 1.00 98.50 139 ALA A C 1
ATOM 1109 O O . ALA A 1 139 ? -8.080 1.410 6.636 1.00 98.50 139 ALA A O 1
ATOM 1110 N N . THR A 1 140 ? -5.904 1.905 6.376 1.00 98.25 140 THR A N 1
ATOM 1111 C CA . THR A 1 140 ? -6.098 3.362 6.312 1.00 98.25 140 THR A CA 1
ATOM 1112 C C . THR A 1 140 ? -7.069 3.741 5.188 1.00 98.25 140 THR A C 1
ATOM 1114 O O . THR A 1 140 ? -7.980 4.536 5.409 1.00 98.25 140 THR A O 1
ATOM 1117 N N . THR A 1 141 ? -6.959 3.115 4.008 1.00 98.38 141 THR A N 1
ATOM 1118 C CA . THR A 1 141 ? -7.887 3.383 2.890 1.00 98.38 141 THR A CA 1
ATOM 1119 C C . THR A 1 141 ? -9.335 2.963 3.164 1.00 98.38 141 THR A C 1
ATOM 1121 O O . THR A 1 141 ? -10.238 3.511 2.538 1.00 98.38 141 THR A O 1
ATOM 1124 N N . TYR A 1 142 ? -9.579 1.998 4.061 1.00 98.44 142 TYR A N 1
ATOM 1125 C CA . TYR A 1 142 ? -10.931 1.599 4.474 1.00 98.44 142 TYR A CA 1
ATOM 1126 C C . TYR A 1 142 ? -11.542 2.569 5.488 1.00 98.44 142 TYR A C 1
ATOM 1128 O O . TYR A 1 142 ? -12.758 2.745 5.496 1.00 98.44 142 TYR A O 1
ATOM 1136 N N . VAL A 1 143 ? -10.718 3.227 6.310 1.00 98.25 143 VAL A N 1
ATOM 1137 C CA . VAL A 1 143 ? -11.191 4.253 7.255 1.00 98.25 143 VAL A CA 1
ATOM 1138 C C . VAL A 1 143 ? -11.519 5.567 6.542 1.00 98.25 143 VAL A C 1
ATOM 1140 O O . VAL A 1 143 ? -12.470 6.238 6.928 1.00 98.25 143 VAL A O 1
ATOM 1143 N N . GLN A 1 144 ? -10.755 5.925 5.505 1.00 97.12 144 GLN A N 1
ATOM 1144 C CA . GLN A 1 144 ? -10.867 7.210 4.793 1.00 97.12 144 GLN A CA 1
ATOM 1145 C C . GLN A 1 144 ? -11.988 7.278 3.741 1.00 97.12 144 GLN A C 1
ATOM 1147 O O . GLN A 1 144 ? -12.108 8.268 3.022 1.00 97.12 144 GLN A O 1
ATOM 1152 N N . GLN A 1 145 ? -12.794 6.227 3.599 1.00 93.69 145 GLN A N 1
ATOM 1153 C CA . GLN A 1 145 ? -13.943 6.246 2.693 1.00 93.69 145 GLN A CA 1
ATOM 1154 C C . GLN A 1 145 ? -15.064 7.137 3.242 1.00 93.69 145 GLN A C 1
ATOM 1156 O O . GLN A 1 145 ? -15.152 7.357 4.448 1.00 93.69 145 GLN A O 1
ATOM 1161 N N . GLU A 1 146 ? -15.982 7.567 2.369 1.00 91.62 146 GLU A N 1
ATOM 1162 C CA . GLU A 1 146 ? -17.201 8.283 2.782 1.00 91.62 146 GLU A CA 1
ATOM 1163 C C . GLU A 1 146 ? -18.016 7.490 3.816 1.00 91.62 146 GLU A C 1
ATOM 1165 O O . GLU A 1 146 ? -18.551 8.062 4.765 1.00 91.62 146 GLU A O 1
ATOM 1170 N N . GLN A 1 147 ? -18.075 6.164 3.647 1.00 94.88 147 GLN A N 1
ATOM 1171 C CA . GLN A 1 147 ? -18.648 5.223 4.607 1.00 94.88 147 GLN A CA 1
ATOM 1172 C C . GLN A 1 147 ? -17.543 4.279 5.109 1.00 94.88 147 GLN A C 1
ATOM 1174 O O . GLN A 1 147 ? -17.216 3.307 4.429 1.00 94.88 147 GLN A O 1
ATOM 1179 N N . PRO A 1 148 ? -16.936 4.562 6.275 1.00 96.56 148 PRO A N 1
ATOM 1180 C CA . PRO A 1 148 ? -15.814 3.787 6.792 1.00 96.56 148 PRO A CA 1
ATOM 1181 C C . PRO A 1 148 ? -16.162 2.320 7.065 1.00 96.56 148 PRO A C 1
ATOM 1183 O O . PRO A 1 148 ? -17.054 2.010 7.856 1.00 96.56 148 PRO A O 1
ATOM 1186 N N . GLU A 1 149 ? -15.372 1.405 6.506 1.00 97.62 149 GLU A N 1
ATOM 1187 C CA . GLU A 1 149 ? -15.469 -0.034 6.781 1.00 97.62 149 GLU A CA 1
ATOM 1188 C C . GLU A 1 149 ? -14.556 -0.408 7.963 1.00 97.62 149 GLU A C 1
ATOM 1190 O O . GLU A 1 149 ? -13.494 -1.016 7.796 1.00 97.62 149 GLU A O 1
ATOM 1195 N N . LEU A 1 150 ? -14.950 -0.005 9.178 1.00 98.00 150 LEU A N 1
ATOM 1196 C CA . LEU A 1 150 ? -14.102 -0.107 10.377 1.00 98.00 150 LEU A CA 1
ATOM 1197 C C . LEU A 1 150 ? -13.673 -1.542 10.705 1.00 98.00 150 LEU A C 1
ATOM 1199 O O . LEU A 1 150 ? -12.521 -1.750 11.077 1.00 98.00 150 LEU A O 1
ATOM 1203 N N . ASP A 1 151 ? -14.552 -2.529 10.531 1.00 97.38 151 ASP A N 1
ATOM 1204 C CA . ASP A 1 151 ? -14.226 -3.929 10.831 1.00 97.38 151 ASP A CA 1
ATOM 1205 C C . ASP A 1 151 ? -13.110 -4.460 9.920 1.00 97.38 151 ASP A C 1
ATOM 1207 O O . ASP A 1 151 ? -12.185 -5.124 10.389 1.00 97.38 151 ASP A O 1
ATOM 1211 N N . ARG A 1 152 ? -13.133 -4.096 8.628 1.00 97.56 152 ARG A N 1
ATOM 1212 C CA . ARG A 1 152 ? -12.056 -4.438 7.685 1.00 97.56 152 ARG A CA 1
ATOM 1213 C C . ARG A 1 152 ? -10.758 -3.723 8.032 1.00 97.56 152 ARG A C 1
ATOM 1215 O O . ARG A 1 152 ? -9.696 -4.340 7.997 1.00 97.56 152 ARG A O 1
ATOM 1222 N N . ALA A 1 153 ? -10.840 -2.436 8.369 1.00 98.06 153 ALA A N 1
ATOM 1223 C CA . ALA A 1 153 ? -9.670 -1.662 8.763 1.00 98.06 153 ALA A CA 1
ATOM 1224 C C . ALA A 1 153 ? -8.995 -2.247 10.013 1.00 98.06 153 ALA A C 1
ATOM 1226 O O . ALA A 1 153 ? -7.774 -2.379 10.043 1.00 98.06 153 ALA A O 1
ATOM 1227 N N . ILE A 1 154 ? -9.785 -2.638 11.016 1.00 98.12 154 ILE A N 1
ATOM 1228 C CA . ILE A 1 154 ? -9.283 -3.240 12.255 1.00 98.12 154 ILE A CA 1
ATOM 1229 C C . ILE A 1 154 ? -8.672 -4.612 11.985 1.00 98.12 154 ILE A C 1
ATOM 1231 O O . ILE A 1 154 ? -7.571 -4.857 12.454 1.00 98.12 154 ILE A O 1
ATOM 1235 N N . ALA A 1 155 ? -9.320 -5.474 11.197 1.00 97.62 155 ALA A N 1
ATOM 1236 C CA . ALA A 1 155 ? -8.778 -6.798 10.885 1.00 97.62 155 ALA A CA 1
ATOM 1237 C C . ALA A 1 155 ? -7.393 -6.717 10.213 1.00 97.62 155 ALA A C 1
ATOM 1239 O O . ALA A 1 155 ? -6.455 -7.398 10.621 1.00 97.62 155 ALA A O 1
ATOM 1240 N N . LEU A 1 156 ? -7.242 -5.825 9.230 1.00 97.56 156 LEU A N 1
ATOM 1241 C CA . LEU A 1 156 ? -5.957 -5.572 8.569 1.00 97.56 156 LEU A CA 1
ATOM 1242 C C . LEU A 1 156 ? -4.933 -4.935 9.523 1.00 97.56 156 LEU A C 1
ATOM 1244 O O . LEU A 1 156 ? -3.750 -5.275 9.492 1.00 97.56 156 LEU A O 1
ATOM 1248 N N . GLY A 1 157 ? -5.380 -4.017 10.384 1.00 97.00 157 GLY A N 1
ATOM 1249 C CA . GLY A 1 157 ? -4.550 -3.417 11.426 1.00 97.00 157 GLY A CA 1
ATOM 1250 C C . GLY A 1 157 ? -4.011 -4.455 12.413 1.00 97.00 157 GLY A C 1
ATOM 1251 O O . GLY A 1 157 ? -2.812 -4.458 12.687 1.00 97.00 157 GLY A O 1
ATOM 1252 N N . ASP A 1 158 ? -4.867 -5.358 12.894 1.00 96.31 158 ASP A N 1
ATOM 1253 C CA . ASP A 1 158 ? -4.515 -6.453 13.804 1.00 96.31 158 ASP A CA 1
ATOM 1254 C C . ASP A 1 158 ? -3.459 -7.369 13.159 1.00 96.31 158 ASP A C 1
ATOM 1256 O O . ASP A 1 158 ? -2.437 -7.661 13.781 1.00 96.31 158 ASP A O 1
ATOM 1260 N N . GLN A 1 159 ? -3.626 -7.738 11.880 1.00 94.50 159 GLN A N 1
ATOM 1261 C CA . GLN A 1 159 ? -2.620 -8.518 11.141 1.00 94.50 159 GLN A CA 1
ATOM 1262 C C . GLN A 1 159 ? -1.267 -7.793 11.048 1.00 94.50 159 GLN A C 1
ATOM 1264 O O . GLN A 1 159 ? -0.209 -8.411 11.215 1.00 94.50 159 GLN A O 1
ATOM 1269 N N . ALA A 1 160 ? -1.276 -6.478 10.802 1.00 94.50 160 ALA A N 1
ATOM 1270 C CA . ALA A 1 160 ? -0.052 -5.681 10.755 1.00 94.50 160 ALA A CA 1
ATOM 1271 C C . ALA A 1 160 ? 0.647 -5.628 12.124 1.00 94.50 160 ALA A C 1
ATOM 1273 O O . ALA A 1 160 ? 1.858 -5.843 12.197 1.00 94.50 160 ALA A O 1
ATOM 1274 N N . VAL A 1 161 ? -0.101 -5.387 13.207 1.00 94.31 161 VAL A N 1
ATOM 1275 C CA . VAL A 1 161 ? 0.432 -5.361 14.580 1.00 94.31 161 VAL A CA 1
ATOM 1276 C C . VAL A 1 161 ? 1.002 -6.726 14.965 1.00 94.31 161 VAL A C 1
ATOM 1278 O O . VAL A 1 161 ? 2.143 -6.801 15.416 1.00 94.31 161 VAL A O 1
ATOM 1281 N N . GLN A 1 162 ? 0.265 -7.813 14.718 1.00 92.31 162 GLN A N 1
ATOM 1282 C CA . GLN A 1 162 ? 0.710 -9.174 15.024 1.00 92.31 162 GLN A CA 1
ATOM 1283 C C . GLN A 1 162 ? 2.028 -9.520 14.319 1.00 92.31 162 GLN A C 1
ATOM 1285 O O . GLN A 1 162 ? 2.942 -10.062 14.942 1.00 92.31 162 GLN A O 1
ATOM 1290 N N . THR A 1 163 ? 2.151 -9.168 13.038 1.00 90.19 163 THR A N 1
ATOM 1291 C CA . THR A 1 163 ? 3.369 -9.417 12.252 1.00 90.19 163 THR A CA 1
ATOM 1292 C C . THR A 1 163 ? 4.567 -8.639 12.810 1.00 90.19 163 THR A C 1
ATOM 1294 O O . THR A 1 163 ? 5.666 -9.185 12.939 1.00 90.19 163 THR A O 1
ATOM 1297 N N . LEU A 1 164 ? 4.365 -7.373 13.192 1.00 88.31 164 LEU A N 1
ATOM 1298 C CA . LEU A 1 164 ? 5.439 -6.508 13.691 1.00 88.31 164 LEU A CA 1
ATOM 1299 C C . LEU A 1 164 ? 5.900 -6.863 15.111 1.00 88.31 164 LEU A C 1
ATOM 1301 O O . LEU A 1 164 ? 7.075 -6.690 15.430 1.00 88.31 164 LEU A O 1
ATOM 1305 N N . THR A 1 165 ? 5.001 -7.383 15.945 1.00 86.44 165 THR A N 1
ATOM 1306 C CA . THR A 1 165 ? 5.339 -7.843 17.299 1.00 86.44 165 THR A CA 1
ATOM 1307 C C . THR A 1 165 ? 5.963 -9.240 17.290 1.00 86.44 165 THR A C 1
ATOM 1309 O O . THR A 1 165 ? 6.878 -9.507 18.063 1.00 86.44 165 THR A O 1
ATOM 1312 N N . GLY A 1 166 ? 5.479 -10.144 16.432 1.00 76.56 166 GLY A N 1
ATOM 1313 C CA . GLY A 1 166 ? 5.858 -11.558 16.473 1.00 76.56 166 GLY A CA 1
ATOM 1314 C C . GLY A 1 166 ? 7.037 -11.953 15.586 1.00 76.56 166 GLY A C 1
ATOM 1315 O O . GLY A 1 166 ? 7.652 -12.985 15.844 1.00 76.56 166 GLY A O 1
ATOM 1316 N N . GLN A 1 167 ? 7.335 -11.187 14.530 1.00 72.62 167 GLN A N 1
ATOM 1317 C CA . GLN A 1 167 ? 8.258 -11.652 13.487 1.00 72.62 167 GLN A CA 1
ATOM 1318 C C . GLN A 1 167 ? 9.298 -10.618 13.043 1.00 72.62 167 GLN A C 1
ATOM 1320 O O . GLN A 1 167 ? 10.434 -10.997 12.755 1.00 72.62 167 GLN A O 1
ATOM 1325 N N . VAL A 1 168 ? 8.957 -9.322 12.974 1.00 72.31 168 VAL A N 1
ATOM 1326 C CA . VAL A 1 168 ? 9.835 -8.311 12.349 1.00 72.31 168 VAL A CA 1
ATOM 1327 C C . VAL A 1 168 ? 9.706 -6.903 12.955 1.00 72.31 168 VAL A C 1
ATOM 1329 O O . VAL A 1 168 ? 8.653 -6.285 12.901 1.00 72.31 168 VAL A O 1
ATOM 1332 N N . THR A 1 169 ? 10.806 -6.290 13.408 1.00 75.94 169 THR A N 1
ATOM 1333 C CA . THR A 1 169 ? 10.779 -4.909 13.952 1.00 75.94 169 THR A CA 1
ATOM 1334 C C . THR A 1 169 ? 11.079 -3.850 12.884 1.00 75.94 169 THR A C 1
ATOM 1336 O O . THR A 1 169 ? 12.184 -3.810 12.340 1.00 75.94 169 THR A O 1
ATOM 1339 N N . SER A 1 170 ? 10.133 -2.949 12.576 1.00 83.75 170 SER A N 1
ATOM 1340 C CA . SER A 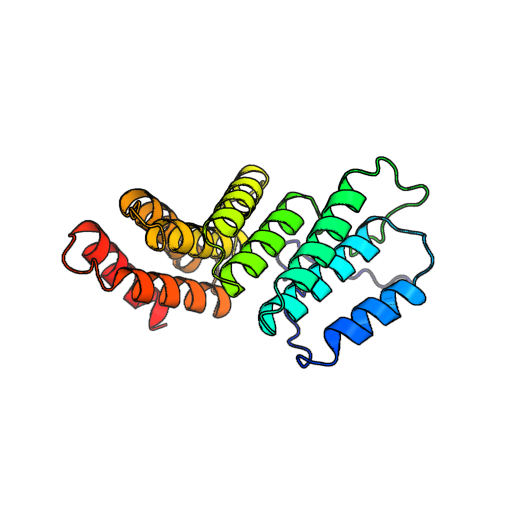1 170 ? 10.302 -1.923 11.529 1.00 83.75 170 SER A CA 1
ATOM 1341 C C . SER A 1 170 ? 9.741 -0.546 11.890 1.00 83.75 170 SER A C 1
ATOM 1343 O O . SER A 1 170 ? 8.530 -0.338 11.858 1.00 83.75 170 SER A O 1
ATOM 1345 N N . ALA A 1 171 ? 10.624 0.441 12.080 1.00 87.38 171 ALA A N 1
ATOM 1346 C CA . ALA A 1 171 ? 10.233 1.827 12.358 1.00 87.38 171 ALA A CA 1
ATOM 1347 C C . ALA A 1 171 ? 9.298 2.427 11.287 1.00 87.38 171 ALA A C 1
ATOM 1349 O O . ALA A 1 171 ? 8.352 3.147 11.611 1.00 87.38 171 ALA A O 1
ATOM 1350 N N . ARG A 1 172 ? 9.515 2.104 10.002 1.00 87.00 172 ARG A N 1
ATOM 1351 C CA . ARG A 1 172 ? 8.629 2.564 8.921 1.00 87.00 172 ARG A CA 1
ATOM 1352 C C . ARG A 1 172 ? 7.236 1.952 9.025 1.00 87.00 172 ARG A C 1
ATOM 1354 O O . ARG A 1 172 ? 6.260 2.673 8.850 1.00 87.00 172 ARG A O 1
ATOM 1361 N N . CYS A 1 173 ? 7.127 0.660 9.313 1.00 90.31 173 CYS A N 1
ATOM 1362 C CA . CYS A 1 173 ? 5.817 0.024 9.449 1.00 90.31 173 CYS A CA 1
ATOM 1363 C C . CYS A 1 173 ? 5.089 0.544 10.693 1.00 90.31 173 CYS A C 1
ATOM 1365 O O . CYS A 1 173 ? 3.922 0.912 10.597 1.00 90.31 173 CYS A O 1
ATOM 1367 N N . ILE A 1 174 ? 5.805 0.709 11.812 1.00 92.50 174 ILE A N 1
ATOM 1368 C CA . ILE A 1 174 ? 5.272 1.307 13.046 1.00 92.50 174 ILE A CA 1
ATOM 1369 C C . ILE A 1 174 ? 4.735 2.722 12.787 1.00 92.50 174 ILE A C 1
ATOM 1371 O O . ILE A 1 174 ? 3.656 3.064 13.267 1.00 92.50 174 ILE A O 1
ATOM 1375 N N . LYS A 1 175 ? 5.417 3.540 11.968 1.00 93.06 175 LYS A N 1
ATOM 1376 C CA . LYS A 1 175 ? 4.896 4.853 11.545 1.00 93.06 175 LYS A CA 1
ATOM 1377 C C . LYS A 1 175 ? 3.529 4.736 10.860 1.00 93.06 175 LYS A C 1
ATOM 1379 O O . LYS A 1 175 ? 2.645 5.535 11.148 1.00 93.06 175 LYS A O 1
ATOM 1384 N N . HIS A 1 176 ? 3.336 3.762 9.974 1.00 94.50 176 HIS A N 1
ATOM 1385 C CA . HIS A 1 176 ? 2.054 3.584 9.287 1.00 94.50 176 HIS A CA 1
ATOM 1386 C C . HIS A 1 176 ? 0.959 3.011 10.194 1.00 94.50 176 HIS A C 1
ATOM 1388 O O . HIS A 1 176 ? -0.190 3.422 10.063 1.00 94.50 176 HIS A O 1
ATOM 1394 N N . VAL A 1 177 ? 1.306 2.161 11.164 1.00 96.06 177 VAL A N 1
ATOM 1395 C CA . VAL A 1 177 ? 0.368 1.747 12.221 1.00 96.06 177 VAL A CA 1
ATOM 1396 C C . VAL A 1 177 ? -0.052 2.950 13.075 1.00 96.06 177 VAL A C 1
ATOM 1398 O O . VAL A 1 177 ? -1.238 3.123 13.346 1.00 96.06 177 VAL A O 1
ATOM 1401 N N . ARG A 1 178 ? 0.882 3.844 13.429 1.00 96.19 178 ARG A N 1
ATOM 1402 C CA . ARG A 1 178 ? 0.566 5.098 14.134 1.00 96.19 178 ARG A CA 1
ATOM 1403 C C . ARG A 1 178 ? -0.395 5.980 13.327 1.00 96.19 178 ARG A C 1
ATOM 1405 O O . ARG A 1 178 ? -1.411 6.405 13.864 1.00 96.19 178 ARG A O 1
ATOM 1412 N N . ASN A 1 179 ? -0.140 6.168 12.031 1.00 95.75 179 ASN A N 1
ATOM 1413 C CA . ASN A 1 179 ? -1.042 6.921 11.151 1.00 95.75 179 ASN A CA 1
ATOM 1414 C C . ASN A 1 179 ? -2.456 6.307 11.088 1.00 95.75 179 ASN A C 1
ATOM 1416 O O . ASN A 1 179 ? -3.445 7.039 11.055 1.00 95.75 179 ASN A O 1
ATOM 1420 N N . LEU A 1 180 ? -2.567 4.974 11.076 1.00 97.56 180 LEU A N 1
ATOM 1421 C CA . LEU A 1 180 ? -3.856 4.280 11.125 1.00 97.56 180 LEU A CA 1
ATOM 1422 C C . LEU A 1 180 ? -4.593 4.560 12.443 1.00 97.56 180 LEU A C 1
ATOM 1424 O O . LEU A 1 180 ? -5.775 4.899 12.419 1.00 97.56 180 LEU A O 1
ATOM 1428 N N . VAL A 1 181 ? -3.897 4.479 13.583 1.00 97.50 181 VAL A N 1
ATOM 1429 C CA . VAL A 1 181 ? -4.455 4.831 14.903 1.00 97.50 181 VAL A CA 1
ATOM 1430 C C . VAL A 1 181 ? -4.963 6.276 14.923 1.00 97.50 181 VAL A C 1
ATOM 1432 O O . VAL A 1 181 ? -6.067 6.532 15.411 1.00 97.50 181 VAL A O 1
ATOM 1435 N N . ASP A 1 182 ? -4.207 7.211 14.347 1.00 96.94 182 ASP A N 1
ATOM 1436 C CA . ASP A 1 182 ? -4.613 8.616 14.250 1.00 96.94 182 ASP A CA 1
ATOM 1437 C C . ASP A 1 182 ? -5.859 8.792 13.370 1.00 96.94 182 ASP A C 1
ATOM 1439 O O . ASP A 1 182 ? -6.786 9.518 13.737 1.00 96.94 182 ASP A O 1
ATOM 1443 N N . THR A 1 183 ? -5.929 8.065 12.253 1.00 97.12 183 THR A N 1
ATOM 1444 C CA . THR A 1 183 ? -7.074 8.085 11.326 1.00 97.12 183 THR A CA 1
ATOM 1445 C C . THR A 1 183 ? -8.335 7.501 11.979 1.00 97.12 183 THR A C 1
ATOM 1447 O O . THR A 1 183 ? -9.447 7.959 11.728 1.00 97.12 183 THR A O 1
ATOM 1450 N N . LEU A 1 184 ? -8.181 6.536 12.889 1.00 97.62 184 LEU A N 1
ATOM 1451 C CA . LEU A 1 184 ? -9.275 5.931 13.654 1.00 97.62 184 LEU A CA 1
ATOM 1452 C C . LEU A 1 184 ? -9.765 6.787 14.835 1.00 97.62 184 LEU A C 1
ATOM 1454 O O . LEU A 1 184 ? -10.791 6.471 15.447 1.00 97.62 184 LEU A O 1
ATOM 1458 N N . ARG A 1 185 ? -9.086 7.894 15.168 1.00 96.25 185 ARG A N 1
ATOM 1459 C CA . ARG A 1 185 ? -9.422 8.759 16.315 1.00 96.25 185 ARG A CA 1
ATOM 1460 C C . ARG A 1 185 ? -10.881 9.253 16.345 1.00 96.25 185 ARG A C 1
ATOM 1462 O O . ARG A 1 185 ? -11.457 9.282 17.445 1.00 96.25 185 ARG A O 1
ATOM 1469 N N . PRO A 1 186 ? -11.530 9.615 15.221 1.00 97.06 186 PRO A N 1
ATOM 1470 C CA . PRO A 1 186 ? -12.951 9.969 15.223 1.00 97.06 186 PRO A CA 1
ATOM 1471 C C . PRO A 1 186 ? -13.842 8.844 15.780 1.00 97.06 186 PRO A C 1
ATOM 1473 O O . PRO A 1 186 ? -14.794 9.122 16.509 1.00 97.06 186 PRO A O 1
ATOM 1476 N N . TYR A 1 187 ? -13.454 7.582 15.569 1.00 96.88 187 TYR A N 1
ATOM 1477 C CA . TYR A 1 187 ? -14.207 6.370 15.918 1.00 96.88 187 TYR A CA 1
ATOM 1478 C C . TYR A 1 187 ? -13.800 5.733 17.255 1.00 96.88 187 TYR A C 1
ATOM 1480 O O . TYR A 1 187 ? -14.264 4.650 17.597 1.00 96.88 187 TYR A O 1
ATOM 1488 N N . ARG A 1 188 ? -12.981 6.409 18.071 1.00 94.31 188 ARG A N 1
ATOM 1489 C CA . ARG A 1 188 ? -12.451 5.911 19.364 1.00 94.31 188 ARG A CA 1
ATOM 1490 C C . ARG A 1 188 ? -13.489 5.391 20.374 1.00 94.31 188 ARG A C 1
ATOM 1492 O O . ARG A 1 188 ? -13.126 4.722 21.339 1.00 94.31 188 ARG A O 1
ATOM 1499 N N . ARG A 1 189 ? -14.770 5.747 20.214 1.00 95.69 189 ARG A N 1
ATOM 1500 C CA . ARG A 1 189 ? -15.868 5.265 21.073 1.00 95.69 189 ARG A CA 1
ATOM 1501 C C . ARG A 1 189 ? -16.341 3.860 20.686 1.00 95.69 189 ARG A C 1
ATOM 1503 O O . ARG A 1 189 ? -16.869 3.157 21.546 1.00 95.69 189 ARG A O 1
ATOM 1510 N N . THR A 1 190 ? -16.095 3.427 19.451 1.00 97.31 190 THR A N 1
ATOM 1511 C CA . THR A 1 190 ? -16.388 2.072 18.979 1.00 97.31 190 THR A CA 1
ATOM 1512 C C . THR A 1 190 ? -15.520 1.059 19.739 1.00 97.31 190 THR A C 1
ATOM 1514 O O . THR A 1 190 ? -14.296 1.212 19.758 1.00 97.31 190 THR A O 1
ATOM 1517 N N . PRO A 1 191 ? -16.103 0.022 20.376 1.00 96.44 191 PRO A N 1
ATOM 1518 C CA . PRO A 1 191 ? -15.347 -0.928 21.195 1.00 96.44 191 PRO A CA 1
ATOM 1519 C C . PRO A 1 191 ? -14.190 -1.614 20.462 1.00 96.44 191 PRO A C 1
ATOM 1521 O O . PRO A 1 191 ? -13.095 -1.695 21.015 1.00 96.44 191 PRO A O 1
ATOM 1524 N N . ALA A 1 192 ? -14.406 -2.042 19.215 1.00 95.31 192 ALA A N 1
ATOM 1525 C CA . ALA A 1 192 ? -13.378 -2.696 18.407 1.00 95.31 192 ALA A CA 1
ATOM 1526 C C . ALA A 1 192 ? -12.201 -1.752 18.091 1.00 95.31 192 ALA A C 1
ATOM 1528 O O . ALA A 1 192 ? -11.048 -2.134 18.267 1.00 95.31 192 ALA A O 1
ATOM 1529 N N . VAL A 1 193 ? -12.484 -0.490 17.739 1.00 97.31 193 VAL A N 1
ATOM 1530 C CA . VAL A 1 193 ? -11.454 0.543 17.514 1.00 97.31 193 VAL A CA 1
ATOM 1531 C C . VAL A 1 193 ? -10.656 0.801 18.789 1.00 97.31 193 VAL A C 1
ATOM 1533 O O . VAL A 1 193 ? -9.434 0.892 18.754 1.00 97.31 193 VAL A O 1
ATOM 1536 N N . ARG A 1 194 ? -11.336 0.903 19.937 1.00 96.44 194 ARG A N 1
ATOM 1537 C CA . ARG A 1 194 ? -10.670 1.122 21.226 1.00 96.44 194 ARG A CA 1
ATOM 1538 C C . ARG A 1 194 ? -9.726 -0.027 21.588 1.00 96.44 194 ARG A C 1
ATOM 1540 O O . ARG A 1 194 ? -8.643 0.262 22.084 1.00 96.44 194 ARG A O 1
ATOM 1547 N N . ARG A 1 195 ? -10.133 -1.283 21.348 1.00 95.31 195 ARG A N 1
ATOM 1548 C CA . ARG A 1 195 ? -9.287 -2.472 21.552 1.00 95.31 195 ARG A CA 1
ATOM 1549 C C . ARG A 1 195 ? -8.040 -2.394 20.674 1.00 95.31 195 ARG A C 1
ATOM 1551 O O . ARG A 1 195 ? -6.944 -2.331 21.209 1.00 95.31 195 ARG A O 1
ATOM 1558 N N . PHE A 1 196 ? -8.227 -2.253 19.362 1.00 96.50 196 PHE A N 1
ATOM 1559 C CA . PHE A 1 196 ? -7.124 -2.132 18.408 1.00 96.50 196 PHE A CA 1
ATOM 1560 C C . PHE A 1 196 ? -6.137 -1.017 18.789 1.00 96.50 196 PHE A C 1
ATOM 1562 O O . PHE A 1 196 ? -4.931 -1.234 18.845 1.00 96.50 196 PHE A O 1
ATOM 1569 N N . CYS A 1 197 ? -6.635 0.182 19.107 1.00 95.38 197 CYS A N 1
ATOM 1570 C CA . CYS A 1 197 ? -5.771 1.298 19.491 1.00 95.38 197 CYS A CA 1
ATOM 1571 C C . CYS A 1 197 ? -5.030 1.059 20.813 1.00 95.38 197 CYS A C 1
ATOM 1573 O O . CYS A 1 197 ? -4.001 1.692 21.032 1.00 95.38 197 CYS A O 1
ATOM 1575 N N . GLN A 1 198 ? -5.549 0.216 21.711 1.00 92.06 198 GLN A N 1
ATOM 1576 C CA . GLN A 1 198 ? -4.831 -0.179 22.919 1.00 92.06 198 GLN A CA 1
ATOM 1577 C C . GLN A 1 198 ? -3.704 -1.156 22.574 1.00 92.06 198 GLN A C 1
ATOM 1579 O O . GLN A 1 198 ? -2.574 -0.907 22.973 1.00 92.06 198 GLN A O 1
ATOM 1584 N N . ASP A 1 199 ? -3.988 -2.179 21.773 1.00 89.88 199 ASP A N 1
ATOM 1585 C CA . ASP A 1 199 ? -3.005 -3.193 21.370 1.00 89.88 199 ASP A CA 1
ATOM 1586 C C . ASP A 1 199 ? -1.864 -2.568 20.543 1.00 89.88 199 ASP A C 1
ATOM 1588 O O . ASP A 1 199 ? -0.683 -2.854 20.739 1.00 89.88 199 ASP A O 1
ATOM 1592 N N . ALA A 1 200 ? -2.195 -1.621 19.660 1.00 92.94 200 ALA A N 1
ATOM 1593 C CA . ALA A 1 200 ? -1.215 -0.906 18.852 1.00 92.94 200 ALA A CA 1
ATOM 1594 C C . ALA A 1 200 ? -0.296 0.022 19.675 1.00 92.94 200 ALA A C 1
ATOM 1596 O O . ALA A 1 200 ? 0.807 0.330 19.220 1.00 92.94 200 ALA A O 1
ATOM 1597 N N . ARG A 1 201 ? -0.705 0.492 20.867 1.00 89.44 201 ARG A N 1
ATOM 1598 C CA . ARG A 1 201 ? 0.125 1.401 21.688 1.00 89.44 201 ARG A CA 1
ATOM 1599 C C . ARG A 1 201 ? 1.419 0.750 22.146 1.00 89.44 201 ARG A C 1
ATOM 1601 O O . ARG A 1 201 ? 2.448 1.426 22.135 1.00 89.44 201 ARG A O 1
ATOM 1608 N N . ASP A 1 202 ? 1.368 -0.524 22.508 1.00 85.81 202 ASP A N 1
ATOM 1609 C CA . ASP A 1 202 ? 2.532 -1.255 23.012 1.00 85.81 202 ASP A CA 1
ATOM 1610 C C . ASP A 1 202 ? 3.601 -1.364 21.914 1.00 85.81 202 ASP A C 1
ATOM 1612 O O . ASP A 1 202 ? 4.775 -1.063 22.136 1.00 85.81 202 ASP A O 1
ATOM 1616 N N . LEU A 1 203 ? 3.166 -1.645 20.681 1.00 87.25 203 LEU A N 1
ATOM 1617 C CA . LEU A 1 203 ? 4.028 -1.645 19.498 1.00 87.25 203 LEU A CA 1
ATOM 1618 C C . LEU A 1 203 ? 4.589 -0.249 19.171 1.00 87.25 203 LEU A C 1
ATOM 1620 O O . LEU A 1 203 ? 5.732 -0.121 18.749 1.00 87.25 203 LEU A O 1
ATOM 1624 N N . ILE A 1 204 ? 3.780 0.803 19.319 1.00 88.75 204 ILE A N 1
ATOM 1625 C CA . ILE A 1 204 ? 4.135 2.179 18.930 1.00 88.75 204 ILE A CA 1
ATOM 1626 C C . ILE A 1 204 ? 5.108 2.850 19.913 1.00 88.75 204 ILE A C 1
ATOM 1628 O O . ILE A 1 204 ? 5.795 3.800 19.519 1.00 88.75 204 ILE A O 1
ATOM 1632 N N . THR A 1 205 ? 5.113 2.411 21.174 1.00 80.94 205 THR A N 1
ATOM 1633 C CA . THR A 1 205 ? 5.907 2.999 22.272 1.00 80.94 205 THR A CA 1
ATOM 1634 C C . THR A 1 205 ? 7.282 2.337 22.430 1.00 80.94 205 THR A C 1
ATOM 1636 O O . THR A 1 205 ? 8.137 2.887 23.121 1.00 80.94 205 THR A O 1
ATOM 1639 N N . THR A 1 206 ? 7.494 1.189 21.778 1.00 63.38 206 THR A N 1
ATOM 1640 C CA . THR A 1 206 ? 8.788 0.491 21.693 1.00 63.38 206 THR A CA 1
ATOM 1641 C C . THR A 1 206 ? 9.719 1.184 20.699 1.00 63.38 206 THR A C 1
ATOM 1643 O O . THR A 1 206 ? 10.920 1.321 21.019 1.00 63.38 206 THR A O 1
#

pLDDT: mean 81.8, std 21.57, range [21.94, 98.5]

Organism: NCBI:txid1763543

Radius of gyration: 18.3 Å; chains: 1; bounding box: 57×32×49 Å

Foldseek 3Di:
DDPDPDDDPPDDPCPDPPDDLPVLLVVLVVCVVPDPPQALLSNLVSLLSNLQSCLLVLNPVSNVVSLVVNVVSLVPPDRPHDDDPSSPPDDQLVSLLSNLVSCLSNVVLVSNLVSLVVSLVPDPDCLDLSNLQSLLSNLLSQLSDPDRPNVSSLVSLVSSLCSCVPPHPDPVSLVSSVVSLVSCVVVCVPPSNVVSNVSSVVSNVD